Protein AF-A0A949Q4U9-F1 (afdb_monomer_lite)

Foldseek 3Di:
DAFWFKEKEKDQDFDPPAWFKEAAQDPVRDRPVPFIWTDTKTKIKIWAAFPVRDTDIDIFIKDQKFWHADPVVRDIDIDADQAKDKFFQQFWAQPDDPAGIWTDTDPETEGADDCDRHPDY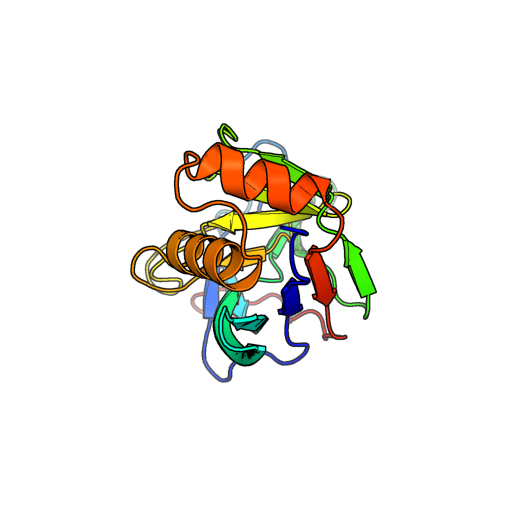DGDPSHIHGNHPDPRVVVVLVVSLRRRVFDPPDPSSVSVGVSNNSSRYMYIYDHYDGDDIGTPVD

Structure (mmCIF, N/CA/C/O backbone):
data_AF-A0A949Q4U9-F1
#
_entry.id   AF-A0A949Q4U9-F1
#
loop_
_atom_site.group_PDB
_atom_site.id
_atom_site.type_symbol
_atom_site.label_atom_id
_atom_site.label_alt_id
_atom_site.label_comp_id
_atom_site.label_asym_id
_atom_site.label_entity_id
_atom_site.label_seq_id
_atom_site.pdbx_PDB_ins_code
_atom_site.Cartn_x
_atom_site.Cartn_y
_atom_site.Cartn_z
_atom_site.occupancy
_atom_site.B_iso_or_equiv
_atom_site.auth_seq_id
_atom_site.auth_comp_id
_atom_site.auth_asym_id
_atom_site.auth_atom_id
_atom_site.pdbx_PDB_model_num
ATOM 1 N N . MET A 1 1 ? -15.190 6.477 24.045 1.00 63.53 1 MET A N 1
ATOM 2 C CA . MET A 1 1 ? -14.591 5.121 23.977 1.00 63.53 1 MET A CA 1
ATOM 3 C C . MET A 1 1 ? -13.146 5.234 23.513 1.00 63.53 1 MET A C 1
ATOM 5 O O . MET A 1 1 ? -12.836 6.169 22.787 1.00 63.53 1 MET A O 1
ATOM 9 N N . ALA A 1 2 ? -12.262 4.330 23.941 1.00 86.12 2 ALA A N 1
ATOM 10 C CA . ALA A 1 2 ? -10.872 4.329 23.484 1.00 86.12 2 ALA A CA 1
ATOM 11 C C . ALA A 1 2 ? -10.767 3.807 22.041 1.00 86.12 2 ALA A C 1
ATOM 13 O O . ALA A 1 2 ? -11.417 2.822 21.693 1.00 86.12 2 ALA A O 1
ATOM 14 N N . ILE A 1 3 ? -9.929 4.445 21.218 1.00 92.75 3 ILE A N 1
ATOM 15 C CA . ILE A 1 3 ? -9.658 4.000 19.845 1.00 92.75 3 ILE A CA 1
ATOM 16 C C . ILE A 1 3 ? -8.984 2.620 19.872 1.00 92.75 3 ILE A C 1
ATOM 18 O O . ILE A 1 3 ? -7.933 2.435 20.494 1.00 92.75 3 ILE A O 1
ATOM 22 N N . ARG A 1 4 ? -9.596 1.656 19.179 1.00 95.50 4 ARG A N 1
ATOM 23 C CA . ARG A 1 4 ? -9.124 0.274 19.052 1.00 95.50 4 ARG A CA 1
ATOM 24 C C . ARG A 1 4 ? -7.936 0.169 18.087 1.00 95.50 4 ARG A C 1
ATOM 26 O O . ARG A 1 4 ? -7.828 0.963 17.148 1.00 95.50 4 ARG A O 1
ATOM 33 N N . PRO A 1 5 ? -7.040 -0.814 18.288 1.00 96.25 5 PRO A N 1
ATOM 34 C CA . PRO A 1 5 ? -5.900 -1.021 17.405 1.00 96.25 5 PRO A CA 1
ATOM 35 C C . PRO A 1 5 ? -6.310 -1.538 16.022 1.00 96.25 5 PRO A C 1
ATOM 37 O O . PRO A 1 5 ? -7.196 -2.382 15.895 1.00 96.25 5 PRO A O 1
ATOM 40 N N . VAL A 1 6 ? -5.599 -1.062 14.997 1.00 97.19 6 VAL A N 1
ATOM 41 C CA . VAL A 1 6 ? -5.735 -1.511 13.602 1.00 97.19 6 VAL A CA 1
ATOM 42 C C . VAL A 1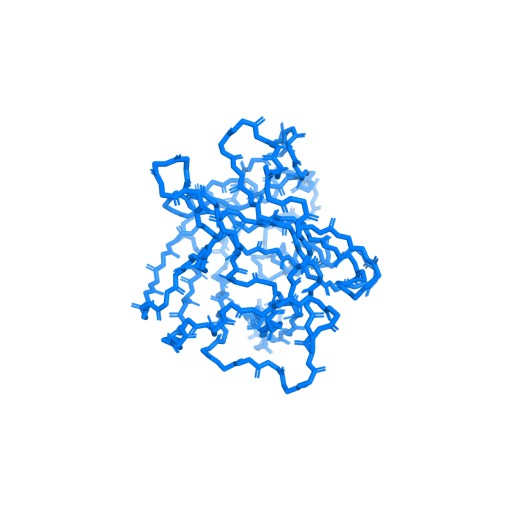 6 ? -4.345 -1.807 13.040 1.00 97.19 6 VAL A C 1
ATOM 44 O O . VAL A 1 6 ? -3.445 -0.967 13.124 1.00 97.19 6 VAL A O 1
ATOM 47 N N . ASN A 1 7 ? -4.165 -2.991 12.459 1.00 97.44 7 ASN A N 1
ATOM 48 C CA . ASN A 1 7 ? -2.893 -3.438 11.894 1.00 97.44 7 ASN A CA 1
ATOM 49 C C . ASN A 1 7 ? -2.987 -3.559 10.374 1.00 97.44 7 ASN A C 1
ATOM 51 O O . ASN A 1 7 ? -3.950 -4.116 9.849 1.00 97.44 7 ASN A O 1
ATOM 55 N N . LEU A 1 8 ? -1.971 -3.053 9.682 1.00 97.56 8 LEU A N 1
ATOM 56 C CA . LEU A 1 8 ? -1.788 -3.161 8.243 1.00 97.56 8 LEU A CA 1
ATOM 57 C C . LEU A 1 8 ? -0.523 -3.987 7.985 1.00 97.56 8 LEU A C 1
ATOM 59 O O . LEU A 1 8 ? 0.542 -3.632 8.483 1.00 97.56 8 LEU A O 1
ATOM 63 N N . THR A 1 9 ? -0.606 -5.053 7.196 1.00 97.88 9 THR A N 1
ATOM 64 C CA . THR A 1 9 ? 0.546 -5.898 6.843 1.00 97.88 9 THR A CA 1
ATOM 65 C C . THR A 1 9 ? 0.693 -5.967 5.332 1.00 97.88 9 THR A C 1
ATOM 67 O O . THR A 1 9 ? -0.198 -6.473 4.657 1.00 97.88 9 THR A O 1
ATOM 70 N N . VAL A 1 10 ? 1.811 -5.473 4.802 1.00 97.19 10 VAL A N 1
ATOM 71 C CA . VAL A 1 10 ? 2.151 -5.526 3.373 1.00 97.19 10 VAL A CA 1
ATOM 72 C C . VAL A 1 10 ? 2.990 -6.773 3.104 1.00 97.19 10 VAL A C 1
ATOM 74 O O . VAL A 1 10 ? 4.082 -6.915 3.666 1.00 97.19 10 VAL A O 1
ATOM 77 N N . SER A 1 11 ? 2.485 -7.654 2.239 1.00 98.00 11 SER A N 1
ATOM 78 C CA . SER A 1 11 ? 3.059 -8.974 1.974 1.00 98.00 11 SER A CA 1
ATOM 79 C C . SER A 1 11 ? 4.444 -8.896 1.347 1.00 98.00 11 SER A C 1
ATOM 81 O O . SER A 1 11 ? 4.710 -8.043 0.500 1.00 98.00 11 SER A O 1
ATOM 83 N N . GLY A 1 12 ? 5.321 -9.823 1.728 1.00 97.19 12 GLY A N 1
ATOM 84 C CA . GLY A 1 12 ? 6.668 -10.002 1.178 1.00 97.19 12 GLY A CA 1
ATOM 85 C C . GLY A 1 12 ? 6.672 -10.609 -0.224 1.00 97.19 12 GLY A C 1
ATOM 86 O O . GLY A 1 12 ? 7.608 -10.416 -1.001 1.00 97.19 12 GLY A O 1
ATOM 87 N N . THR A 1 13 ? 5.587 -11.310 -0.543 1.00 97.44 13 THR A N 1
ATOM 88 C CA . THR A 1 13 ? 5.401 -12.085 -1.767 1.00 97.44 13 THR A CA 1
ATOM 89 C C . THR A 1 13 ? 4.486 -11.338 -2.726 1.00 97.44 13 THR A C 1
ATOM 91 O O . THR A 1 13 ? 3.410 -10.878 -2.327 1.00 97.44 13 THR A O 1
ATOM 94 N N . ALA A 1 14 ? 4.932 -11.224 -3.976 1.00 97.38 14 ALA A N 1
ATOM 95 C CA . ALA A 1 14 ? 4.145 -10.677 -5.072 1.00 97.38 14 ALA A CA 1
ATOM 96 C C . ALA A 1 14 ? 2.940 -11.575 -5.381 1.00 97.38 14 ALA A C 1
ATOM 98 O O . ALA A 1 14 ? 3.000 -12.796 -5.224 1.00 97.38 14 ALA A O 1
ATOM 99 N N . ILE A 1 15 ? 1.856 -10.972 -5.853 1.00 97.06 15 ILE A N 1
ATOM 100 C CA . ILE A 1 15 ? 0.728 -11.706 -6.410 1.00 97.06 15 ILE A CA 1
ATOM 101 C C . ILE A 1 15 ? 1.152 -12.240 -7.781 1.00 97.06 15 ILE A C 1
ATOM 103 O O . ILE A 1 15 ? 1.685 -11.505 -8.613 1.00 97.06 15 ILE A O 1
ATOM 107 N N . SER A 1 16 ? 0.967 -13.543 -7.989 1.00 95.12 16 SER A N 1
ATOM 108 C CA . SER A 1 16 ? 1.385 -14.203 -9.225 1.00 95.12 16 SER A CA 1
ATOM 109 C C . SER A 1 16 ? 0.658 -13.607 -10.428 1.00 95.12 16 SER A C 1
ATOM 111 O O . SER A 1 16 ? -0.561 -13.468 -10.396 1.00 95.12 16 SER A O 1
ATOM 113 N N . ASN A 1 17 ? 1.408 -13.295 -11.487 1.00 92.19 17 ASN A N 1
ATOM 114 C CA . ASN A 1 17 ? 0.902 -12.776 -12.762 1.00 92.19 17 ASN A CA 1
ATOM 115 C C . ASN A 1 17 ? 0.109 -11.456 -12.681 1.00 92.19 17 ASN A C 1
ATOM 117 O O . ASN A 1 17 ? -0.593 -11.110 -13.628 1.00 92.19 17 ASN A O 1
ATOM 121 N N . GLU A 1 18 ? 0.247 -10.691 -11.596 1.00 95.12 18 GLU A N 1
ATOM 122 C CA . GLU A 1 18 ? -0.400 -9.388 -11.445 1.00 95.12 18 GLU A CA 1
ATOM 123 C C . GLU A 1 18 ? 0.635 -8.262 -11.390 1.00 95.12 18 GLU A C 1
ATOM 125 O O . GLU A 1 18 ? 1.526 -8.239 -10.535 1.00 95.12 18 GLU A O 1
ATOM 130 N N . TYR A 1 19 ? 0.498 -7.303 -12.306 1.00 95.06 19 TYR A N 1
ATOM 131 C CA . TYR A 1 19 ? 1.435 -6.199 -12.471 1.00 95.06 19 TYR A CA 1
ATOM 132 C C . TYR A 1 19 ? 0.707 -4.866 -12.605 1.00 95.06 19 TYR A C 1
ATOM 134 O O . TYR A 1 19 ? -0.357 -4.794 -13.218 1.00 95.06 19 TYR A O 1
ATOM 142 N N . ALA A 1 20 ? 1.330 -3.809 -12.092 1.00 94.50 20 ALA A N 1
ATOM 143 C CA . ALA A 1 20 ? 0.951 -2.437 -12.373 1.00 94.50 20 ALA A CA 1
ATOM 144 C C . ALA A 1 20 ? 1.861 -1.810 -13.429 1.00 94.50 20 ALA A C 1
ATOM 146 O O . ALA A 1 20 ? 3.067 -2.086 -13.481 1.00 94.50 20 ALA A O 1
ATOM 147 N N . LYS A 1 21 ? 1.268 -0.950 -14.253 1.00 93.75 21 LYS A N 1
ATOM 148 C CA . LYS A 1 21 ? 1.952 -0.131 -15.246 1.00 93.75 21 LYS A CA 1
ATOM 149 C C . LYS A 1 21 ? 2.436 1.158 -14.589 1.00 93.75 21 LYS A C 1
ATOM 151 O O . LYS A 1 21 ? 1.662 1.890 -13.977 1.00 93.75 21 LYS A O 1
ATOM 156 N N . THR A 1 22 ? 3.727 1.441 -14.722 1.00 91.88 22 THR A N 1
ATOM 157 C CA . THR A 1 22 ? 4.362 2.592 -14.070 1.00 91.88 22 THR A CA 1
ATOM 158 C C . THR A 1 22 ? 5.388 3.269 -14.975 1.00 91.88 22 THR A C 1
ATOM 160 O O . THR A 1 22 ? 5.844 2.671 -15.948 1.00 91.88 22 THR A O 1
ATOM 163 N N . PHE A 1 23 ? 5.753 4.511 -14.666 1.00 90.12 23 PHE A N 1
ATOM 164 C CA . PHE A 1 23 ? 6.859 5.234 -15.302 1.00 90.12 23 PHE A CA 1
ATOM 165 C C . PHE A 1 23 ? 7.964 5.513 -14.283 1.00 90.12 23 PHE A C 1
ATOM 167 O O . PHE A 1 23 ? 7.750 5.405 -13.072 1.00 90.12 23 PHE A O 1
ATOM 174 N N . SER A 1 24 ? 9.154 5.870 -14.766 1.00 89.19 24 SER A N 1
ATOM 175 C CA . SER A 1 24 ? 10.254 6.223 -13.876 1.00 89.19 24 SER A CA 1
ATOM 176 C C . SER A 1 24 ? 10.020 7.609 -13.262 1.00 89.19 24 SER A C 1
ATOM 178 O O . SER A 1 24 ? 9.930 8.630 -13.941 1.00 89.19 24 SER A O 1
ATOM 180 N N . TYR A 1 25 ? 9.864 7.660 -11.944 1.00 80.06 25 TYR A N 1
ATOM 181 C CA . TYR A 1 25 ? 9.661 8.908 -11.226 1.00 80.06 25 TYR A CA 1
ATOM 182 C C . TYR A 1 25 ? 10.991 9.645 -11.047 1.00 80.06 25 TYR A C 1
ATOM 184 O O . TYR A 1 25 ? 11.969 9.083 -10.543 1.00 80.06 25 TYR A O 1
ATOM 192 N N . HIS A 1 26 ? 10.995 10.931 -11.389 1.00 73.88 26 HIS A N 1
ATOM 193 C CA . HIS A 1 26 ? 12.048 11.869 -11.025 1.00 73.88 26 HIS A CA 1
ATOM 194 C C . HIS A 1 26 ? 11.487 12.953 -10.095 1.00 73.88 26 HIS A C 1
ATOM 196 O O . HIS A 1 26 ? 10.288 13.230 -10.083 1.00 73.88 26 HIS A O 1
ATOM 202 N N . ARG A 1 27 ? 12.355 13.571 -9.284 1.00 62.41 27 ARG A N 1
ATOM 203 C CA . ARG A 1 27 ? 11.961 14.518 -8.225 1.00 62.41 27 ARG A CA 1
ATOM 204 C C . ARG A 1 27 ? 11.276 15.786 -8.756 1.00 62.41 27 ARG A C 1
ATOM 206 O O . ARG A 1 27 ? 10.555 16.426 -7.999 1.00 62.41 27 ARG A O 1
ATOM 213 N N . ASP A 1 28 ? 11.483 16.128 -10.026 1.00 63.31 28 ASP A N 1
ATOM 214 C CA . ASP A 1 28 ? 10.801 17.229 -10.731 1.00 63.31 28 ASP A CA 1
ATOM 215 C C . ASP A 1 28 ? 9.423 16.838 -11.309 1.00 63.31 28 ASP A C 1
ATOM 217 O O . ASP A 1 28 ? 8.778 17.650 -11.970 1.00 63.31 28 ASP A O 1
ATOM 221 N N . GLY A 1 29 ? 8.973 15.601 -11.073 1.00 56.16 29 GLY A N 1
ATOM 222 C CA . GLY A 1 29 ? 7.686 15.086 -11.531 1.00 56.16 29 GLY A CA 1
ATOM 223 C C . GLY A 1 29 ? 7.650 14.647 -12.996 1.00 56.16 29 GLY A C 1
ATOM 224 O O . GLY A 1 29 ? 6.564 14.352 -13.491 1.00 56.16 29 GLY A O 1
ATOM 225 N N . LYS A 1 30 ? 8.786 14.585 -13.709 1.00 56.53 30 LYS A N 1
ATOM 226 C CA . LYS A 1 30 ? 8.829 14.186 -15.128 1.00 56.53 30 LYS A CA 1
ATOM 227 C C . LYS A 1 30 ? 9.668 12.924 -15.344 1.00 56.53 30 LYS A C 1
ATOM 229 O O . LYS A 1 30 ? 10.845 12.885 -15.006 1.00 56.53 30 LYS A O 1
ATOM 234 N N . SER A 1 31 ? 9.080 11.902 -15.972 1.00 62.03 31 SER A N 1
ATOM 235 C CA . SER A 1 31 ? 9.827 10.731 -16.464 1.00 62.03 31 SER A CA 1
ATOM 236 C C . SER A 1 31 ? 10.756 11.169 -17.594 1.00 62.03 31 SER A C 1
ATOM 238 O O . SER A 1 31 ? 10.277 11.614 -18.638 1.00 62.03 31 SER A O 1
ATOM 240 N N . GLN A 1 32 ? 12.072 11.049 -17.412 1.00 68.69 32 GLN A N 1
ATOM 241 C CA . GLN A 1 32 ? 13.032 11.469 -18.442 1.00 68.69 32 GLN A CA 1
ATOM 242 C C . GLN A 1 32 ? 13.379 10.355 -19.441 1.00 68.69 32 GLN A C 1
ATOM 244 O O . GLN A 1 32 ? 13.703 10.648 -20.589 1.00 68.69 32 GLN A O 1
ATOM 249 N N . ASP A 1 33 ? 13.224 9.083 -19.064 1.00 81.44 33 ASP A N 1
ATOM 250 C CA . ASP A 1 33 ? 13.537 7.936 -19.932 1.00 81.44 33 ASP A CA 1
ATOM 251 C C . ASP A 1 33 ? 12.399 7.516 -20.883 1.00 81.44 33 ASP A C 1
ATOM 253 O O . ASP A 1 33 ? 12.599 6.640 -21.721 1.00 81.44 33 ASP A O 1
ATOM 257 N N . LYS A 1 34 ? 11.212 8.135 -20.757 1.00 83.50 34 LYS A N 1
ATOM 258 C CA . LYS A 1 34 ? 9.986 7.884 -21.548 1.00 83.50 34 LYS A CA 1
ATOM 259 C C . LYS A 1 34 ? 9.507 6.422 -21.576 1.00 83.50 34 LYS A C 1
ATOM 261 O O . LYS A 1 34 ? 8.623 6.084 -22.362 1.00 83.50 34 LYS A O 1
ATOM 266 N N . ASN A 1 35 ? 10.056 5.565 -20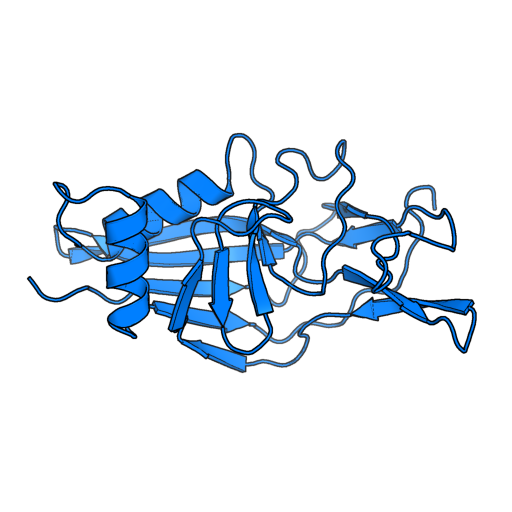.721 1.00 90.19 35 ASN A N 1
ATOM 267 C CA . ASN A 1 35 ? 9.738 4.147 -20.696 1.00 90.19 35 ASN A CA 1
ATOM 268 C C . ASN A 1 35 ? 8.577 3.856 -19.746 1.00 90.19 35 ASN A C 1
ATOM 270 O O . ASN A 1 35 ? 8.411 4.493 -18.705 1.00 90.19 35 ASN A O 1
ATOM 274 N N . LEU A 1 36 ? 7.811 2.822 -20.090 1.00 92.69 36 LEU A N 1
ATOM 275 C CA . LEU A 1 36 ? 6.846 2.210 -19.189 1.00 92.69 36 LEU A CA 1
ATOM 276 C C . LEU A 1 36 ? 7.404 0.897 -18.660 1.00 92.69 36 LEU A C 1
ATOM 278 O O . LEU A 1 36 ? 7.967 0.087 -19.399 1.00 92.69 36 LEU A O 1
ATOM 282 N N . TYR A 1 37 ? 7.186 0.677 -17.376 1.00 94.25 37 TYR A N 1
ATOM 283 C CA . TYR A 1 37 ? 7.669 -0.467 -16.631 1.00 94.25 37 TYR A CA 1
ATOM 284 C C . TYR A 1 37 ? 6.503 -1.261 -16.061 1.00 94.25 37 TYR A C 1
ATOM 286 O O . TYR A 1 37 ? 5.423 -0.720 -15.808 1.00 94.25 37 TYR A O 1
ATOM 294 N N . ARG A 1 38 ? 6.744 -2.552 -15.827 1.00 94.56 38 ARG A N 1
ATOM 295 C CA . ARG A 1 38 ? 5.859 -3.397 -15.026 1.00 94.56 38 ARG A CA 1
ATOM 296 C C . ARG A 1 38 ? 6.465 -3.631 -13.651 1.00 94.56 38 ARG A C 1
ATOM 298 O O . ARG A 1 38 ? 7.630 -4.013 -13.530 1.00 94.56 38 ARG A O 1
ATOM 305 N N . ILE A 1 39 ? 5.655 -3.443 -12.621 1.00 94.69 39 ILE A N 1
ATOM 306 C CA . ILE A 1 39 ? 5.993 -3.742 -11.228 1.00 94.69 39 ILE A CA 1
ATOM 307 C C . ILE A 1 39 ? 4.957 -4.718 -10.663 1.00 94.69 39 ILE A C 1
ATOM 309 O O . ILE A 1 39 ? 3.777 -4.580 -10.969 1.00 94.69 39 ILE A O 1
ATOM 313 N N . PRO A 1 40 ? 5.357 -5.733 -9.884 1.00 96.12 40 PRO A N 1
ATOM 314 C CA . PRO A 1 40 ? 4.406 -6.686 -9.326 1.00 96.12 40 PRO A CA 1
ATOM 315 C C . PRO A 1 40 ? 3.478 -6.033 -8.298 1.00 96.12 40 PRO A C 1
ATOM 317 O O . PRO A 1 40 ? 3.906 -5.173 -7.522 1.00 96.12 40 PRO A O 1
ATOM 320 N N . LEU A 1 41 ? 2.230 -6.498 -8.257 1.00 96.50 41 LEU A N 1
ATOM 321 C CA . LEU A 1 41 ? 1.292 -6.182 -7.183 1.00 96.50 41 LEU A CA 1
ATOM 322 C C . LEU A 1 41 ? 1.538 -7.071 -5.961 1.00 96.50 41 LEU A C 1
ATOM 324 O O . LEU A 1 41 ? 2.033 -8.193 -6.060 1.00 96.50 41 LEU A O 1
ATOM 328 N N . TYR A 1 42 ? 1.179 -6.561 -4.788 1.00 97.31 42 TYR A N 1
ATOM 329 C CA . TYR A 1 42 ? 1.290 -7.237 -3.496 1.00 97.31 42 TYR A CA 1
ATOM 330 C C . TYR A 1 42 ? -0.044 -7.171 -2.760 1.00 97.31 42 TYR A C 1
ATOM 332 O O . TYR A 1 42 ? -0.942 -6.424 -3.147 1.00 97.31 42 TYR A O 1
ATOM 340 N N . ARG A 1 43 ? -0.181 -7.940 -1.677 1.00 97.62 43 ARG A N 1
ATOM 341 C CA . ARG A 1 43 ? -1.350 -7.855 -0.798 1.00 97.62 43 ARG A CA 1
ATOM 342 C C . ARG A 1 43 ? -1.039 -6.973 0.395 1.00 97.62 43 ARG A C 1
ATOM 344 O O . ARG A 1 43 ? -0.006 -7.138 1.041 1.00 97.62 43 ARG A O 1
ATOM 351 N N . MET A 1 44 ? -1.968 -6.096 0.741 1.00 97.56 44 MET A N 1
ATOM 352 C CA . MET A 1 44 ? -2.014 -5.483 2.059 1.00 97.56 44 MET A CA 1
ATOM 353 C C . MET A 1 44 ? -3.196 -6.051 2.831 1.00 97.56 44 MET A C 1
ATOM 355 O O . MET A 1 44 ? -4.338 -5.967 2.392 1.00 97.56 44 MET A O 1
ATOM 359 N N . THR A 1 45 ? -2.913 -6.622 3.993 1.00 98.00 45 THR A N 1
ATOM 360 C CA . THR A 1 45 ? -3.915 -7.101 4.939 1.00 98.00 45 THR A CA 1
ATOM 361 C C . THR A 1 45 ? -4.219 -6.010 5.954 1.00 98.00 45 THR A C 1
ATOM 363 O O . THR A 1 45 ? -3.310 -5.555 6.640 1.00 98.00 45 THR A O 1
ATOM 366 N N . ILE A 1 46 ? -5.485 -5.641 6.113 1.00 97.75 46 ILE A N 1
ATOM 367 C CA . ILE A 1 46 ? -5.984 -4.781 7.185 1.00 97.75 46 ILE A CA 1
ATOM 368 C C . ILE A 1 46 ? -6.705 -5.666 8.200 1.00 97.75 46 ILE A C 1
ATOM 370 O O . ILE A 1 46 ? -7.590 -6.434 7.830 1.00 97.75 46 ILE A O 1
ATOM 374 N N . SER A 1 47 ? -6.338 -5.566 9.476 1.00 98.00 47 SER A N 1
ATOM 375 C CA . SER A 1 47 ? -6.905 -6.392 10.546 1.00 98.00 47 SER A CA 1
ATOM 376 C C . SER A 1 47 ? -7.169 -5.607 11.830 1.00 98.00 47 SER A C 1
ATOM 378 O O . SER A 1 47 ? -6.493 -4.622 12.136 1.00 98.00 47 SER A O 1
ATOM 380 N N . GLY A 1 48 ? -8.171 -6.049 12.588 1.00 97.44 48 GLY A N 1
ATOM 381 C CA . GLY A 1 48 ? -8.590 -5.446 13.851 1.00 97.44 48 GLY A CA 1
ATOM 382 C C . GLY A 1 48 ? -9.757 -6.208 14.476 1.00 97.44 48 GLY A C 1
ATOM 383 O O . GLY A 1 48 ? -10.023 -7.352 14.107 1.00 97.44 48 GLY A O 1
ATOM 384 N N . ARG A 1 49 ? -10.460 -5.568 15.414 1.00 96.25 49 ARG A N 1
ATOM 385 C CA . ARG A 1 49 ? -11.712 -6.086 15.986 1.00 96.25 49 ARG A CA 1
ATOM 386 C C . ARG A 1 49 ? -12.874 -5.141 15.698 1.00 96.25 49 ARG A C 1
ATOM 388 O O . ARG A 1 49 ? -12.673 -3.928 15.656 1.00 96.25 49 ARG A O 1
ATOM 395 N N . ASP A 1 50 ? -14.059 -5.695 15.480 1.00 94.25 50 ASP A N 1
ATOM 396 C CA . ASP A 1 50 ? -15.292 -4.922 15.300 1.00 94.25 50 ASP A CA 1
ATOM 397 C C . ASP A 1 50 ? -15.948 -4.521 16.640 1.00 94.25 50 ASP A C 1
ATOM 399 O O . ASP A 1 50 ? -15.365 -4.686 17.716 1.00 94.25 50 ASP A O 1
ATOM 403 N N . ASP A 1 51 ? -17.159 -3.955 16.568 1.00 91.19 51 ASP A N 1
ATOM 404 C CA . ASP A 1 51 ? -17.960 -3.512 17.723 1.00 91.19 51 ASP A CA 1
ATOM 405 C C . ASP A 1 51 ? -18.406 -4.665 18.630 1.00 91.19 51 ASP A C 1
ATOM 407 O O . ASP A 1 51 ? -18.526 -4.467 19.836 1.00 91.19 51 ASP A O 1
ATOM 411 N N . ALA A 1 52 ? -18.561 -5.870 18.081 1.00 94.31 52 ALA A N 1
ATOM 412 C CA . ALA A 1 52 ? -18.875 -7.079 18.837 1.00 94.31 52 ALA A CA 1
ATOM 413 C C . ALA A 1 52 ? -17.616 -7.786 19.378 1.00 94.31 52 ALA A C 1
ATOM 415 O O . ALA A 1 52 ? -17.714 -8.802 20.062 1.00 94.31 52 ALA A O 1
ATOM 416 N N . GLY A 1 53 ? -16.421 -7.261 19.088 1.00 93.81 53 GLY A N 1
ATOM 417 C CA . GLY A 1 53 ? -15.148 -7.849 19.491 1.00 93.81 53 GLY A CA 1
ATOM 418 C C . GLY A 1 53 ? -14.662 -8.977 18.578 1.00 93.81 53 GLY A C 1
ATOM 419 O O . GLY A 1 53 ? -13.607 -9.555 18.860 1.00 93.81 53 GLY A O 1
ATOM 420 N N . ASN A 1 54 ? -15.350 -9.267 17.472 1.00 96.88 54 ASN A N 1
ATOM 421 C CA . ASN A 1 54 ? -14.934 -10.291 16.516 1.00 96.88 54 ASN A CA 1
ATOM 422 C C . ASN A 1 54 ? -13.682 -9.844 15.764 1.00 96.88 54 ASN A C 1
ATOM 424 O O . ASN A 1 54 ? -13.518 -8.665 15.444 1.00 96.88 54 ASN A O 1
ATOM 428 N N . ALA A 1 55 ? -12.793 -10.790 15.462 1.00 97.06 55 ALA A N 1
ATOM 429 C CA . ALA A 1 55 ? -11.645 -10.521 14.608 1.00 97.06 55 ALA A CA 1
ATOM 430 C C . ALA A 1 55 ? -12.112 -10.303 13.163 1.00 97.06 55 ALA A C 1
ATOM 432 O O . ALA A 1 55 ? -12.843 -11.119 12.608 1.00 97.06 55 ALA A O 1
ATOM 433 N N . VAL A 1 56 ? -11.661 -9.211 12.550 1.00 97.69 56 VAL A N 1
ATOM 434 C CA . VAL A 1 56 ? -11.960 -8.881 11.155 1.00 97.69 56 VAL A CA 1
ATOM 435 C C . VAL A 1 56 ? -10.655 -8.695 10.402 1.00 97.69 56 VAL A C 1
ATOM 437 O O . VAL A 1 56 ? -9.745 -8.007 10.873 1.00 97.69 56 VAL A O 1
ATOM 440 N N . GLN A 1 57 ? -10.594 -9.277 9.209 1.00 96.88 57 GLN A N 1
ATOM 441 C CA . GLN A 1 57 ? -9.476 -9.166 8.287 1.00 96.88 57 GLN A CA 1
ATOM 442 C C . GLN A 1 57 ? -9.996 -8.887 6.878 1.00 96.88 57 GLN A C 1
ATOM 444 O O . GLN A 1 57 ? -11.009 -9.439 6.457 1.00 96.88 57 GLN A O 1
ATOM 449 N N . HIS A 1 58 ? -9.294 -8.030 6.145 1.00 96.56 58 HIS A N 1
ATOM 450 C CA . HIS A 1 58 ? -9.561 -7.760 4.740 1.00 96.56 58 HIS A CA 1
ATOM 451 C C . HIS A 1 58 ? -8.246 -7.590 3.989 1.00 96.56 58 HIS A C 1
ATOM 453 O O . HIS A 1 58 ? -7.276 -7.083 4.553 1.00 96.56 58 HIS A O 1
ATOM 459 N N . THR A 1 59 ? -8.206 -8.003 2.731 1.00 96.50 59 THR A N 1
ATOM 460 C CA . THR A 1 59 ? -7.025 -7.891 1.875 1.00 96.50 59 THR A CA 1
ATOM 461 C C . THR A 1 59 ? -7.335 -7.005 0.682 1.00 96.50 59 THR A C 1
ATOM 463 O O . THR A 1 59 ? -8.424 -7.077 0.127 1.00 96.50 59 THR A O 1
ATOM 466 N N . VAL A 1 60 ? -6.368 -6.177 0.301 1.00 95.94 60 VAL A N 1
ATOM 467 C CA . VAL A 1 60 ? -6.431 -5.322 -0.891 1.00 95.94 60 VAL A CA 1
ATOM 468 C C . VAL A 1 60 ? -5.154 -5.473 -1.706 1.00 95.94 60 VAL A C 1
ATOM 470 O O . VAL A 1 60 ? -4.099 -5.811 -1.149 1.00 95.94 60 VAL A O 1
ATOM 473 N N . ARG A 1 61 ? -5.226 -5.221 -3.014 1.00 96.50 61 ARG A N 1
ATOM 474 C CA . ARG A 1 61 ? -4.033 -5.143 -3.865 1.00 96.50 61 ARG A CA 1
ATOM 475 C C . ARG A 1 61 ? -3.333 -3.808 -3.663 1.00 96.50 61 ARG A C 1
ATOM 477 O O . ARG A 1 61 ? -3.976 -2.771 -3.508 1.00 96.50 61 ARG A O 1
ATOM 484 N N . VAL A 1 62 ? -2.005 -3.840 -3.655 1.00 95.88 62 VAL A N 1
ATOM 485 C CA . VAL A 1 62 ? -1.178 -2.644 -3.517 1.00 95.88 62 VAL A CA 1
ATOM 486 C C . VAL A 1 62 ? 0.061 -2.696 -4.393 1.00 95.88 62 VAL A C 1
ATOM 488 O O . VAL A 1 62 ? 0.622 -3.765 -4.649 1.00 95.88 62 VAL A O 1
ATOM 491 N N . ILE A 1 63 ? 0.552 -1.519 -4.753 1.00 94.88 63 ILE A N 1
ATOM 492 C CA . ILE A 1 63 ? 1.936 -1.331 -5.166 1.00 94.88 63 ILE A CA 1
ATOM 493 C C . ILE A 1 63 ? 2.777 -1.052 -3.912 1.00 94.88 63 ILE A C 1
ATOM 495 O O . ILE A 1 63 ? 2.382 -0.263 -3.058 1.00 94.88 63 ILE A O 1
ATOM 499 N N . ARG A 1 64 ? 3.947 -1.698 -3.787 1.00 93.81 64 ARG A N 1
ATOM 500 C CA . ARG A 1 64 ? 4.931 -1.414 -2.712 1.00 93.81 64 ARG A CA 1
ATOM 501 C C . ARG A 1 64 ? 6.317 -0.988 -3.203 1.00 93.81 64 ARG A C 1
ATOM 503 O O . ARG A 1 64 ? 7.180 -0.653 -2.391 1.00 93.81 64 ARG A O 1
ATOM 510 N N . PHE A 1 65 ? 6.566 -1.102 -4.505 1.00 93.81 65 PHE A N 1
ATOM 511 C CA . PHE A 1 65 ? 7.835 -0.770 -5.147 1.00 93.81 65 PHE A CA 1
ATOM 512 C C . PHE A 1 65 ? 7.557 0.137 -6.338 1.00 93.81 65 PHE A C 1
ATOM 514 O O . PHE A 1 65 ? 6.643 -0.140 -7.105 1.00 93.81 65 PHE A O 1
ATOM 521 N N . GLY A 1 66 ? 8.357 1.186 -6.498 1.00 91.81 66 GLY A N 1
ATOM 522 C CA . GLY A 1 66 ? 8.292 2.094 -7.640 1.00 91.81 66 GLY A CA 1
ATOM 523 C C . GLY A 1 66 ? 9.512 1.973 -8.545 1.00 91.81 66 GLY A C 1
ATOM 524 O O . GLY A 1 66 ? 10.481 1.281 -8.215 1.00 91.81 66 GLY A O 1
ATOM 525 N N . VAL A 1 67 ? 9.481 2.698 -9.664 1.00 92.25 67 VAL A N 1
ATOM 526 C CA . VAL A 1 67 ? 10.635 2.886 -10.556 1.00 92.25 67 VAL A CA 1
ATOM 527 C C . VAL A 1 67 ? 11.109 4.328 -10.468 1.00 92.25 67 VAL A C 1
ATOM 529 O O . VAL A 1 67 ? 10.316 5.251 -10.621 1.00 92.25 67 VAL A O 1
ATOM 532 N N . GLY A 1 68 ? 12.365 4.522 -10.087 1.00 89.50 68 GLY A N 1
ATOM 533 C CA . GLY A 1 68 ? 13.008 5.824 -9.973 1.00 89.50 68 GLY A CA 1
ATOM 534 C C . GLY A 1 68 ? 14.007 5.996 -11.104 1.00 89.50 68 GLY A C 1
ATOM 535 O O . GLY A 1 68 ? 14.418 5.007 -11.710 1.00 89.50 68 GLY A O 1
ATOM 536 N N . TRP A 1 69 ? 14.408 7.233 -11.372 1.00 87.62 69 TRP A N 1
ATOM 537 C CA . TRP A 1 69 ? 15.418 7.545 -12.379 1.00 87.62 69 TRP A CA 1
ATOM 538 C C . TRP A 1 69 ? 16.542 8.400 -11.790 1.00 87.62 69 TRP A C 1
ATOM 540 O O . TRP A 1 69 ? 16.299 9.363 -11.060 1.00 87.62 69 TRP A O 1
ATOM 550 N N . SER A 1 70 ? 17.784 8.015 -12.084 1.00 84.19 70 SER A N 1
ATOM 551 C CA . SER A 1 70 ? 18.993 8.716 -11.649 1.00 84.19 70 SER A CA 1
ATOM 552 C C . SER A 1 70 ? 19.456 9.694 -12.726 1.00 84.19 70 SER A C 1
ATOM 554 O O . SER A 1 70 ? 19.845 9.263 -13.808 1.00 84.19 70 SER A O 1
ATOM 556 N N . THR A 1 71 ? 19.501 10.992 -12.414 1.00 79.44 71 THR A N 1
ATOM 557 C CA . THR A 1 71 ? 20.061 12.028 -13.307 1.00 79.44 71 THR A CA 1
ATOM 558 C C . THR A 1 71 ? 21.555 11.868 -13.543 1.00 79.44 71 THR A C 1
ATOM 560 O O . THR A 1 71 ? 22.049 12.207 -14.611 1.00 79.44 71 THR A O 1
ATOM 563 N N . GLN A 1 72 ? 22.281 11.362 -12.545 1.00 83.19 72 GLN A N 1
ATOM 564 C CA . GLN A 1 72 ? 23.738 11.235 -12.600 1.00 83.19 72 GLN A CA 1
ATOM 565 C C . GLN A 1 72 ? 24.173 10.132 -13.559 1.00 83.19 72 GLN A C 1
ATOM 567 O O . GLN A 1 72 ? 25.173 10.270 -14.254 1.00 83.19 72 GLN A O 1
ATOM 572 N N . THR A 1 73 ? 23.427 9.029 -13.580 1.00 86.00 73 THR A N 1
ATOM 573 C CA . THR A 1 73 ? 23.768 7.847 -14.380 1.00 86.00 73 THR A CA 1
ATOM 574 C C . THR A 1 73 ? 22.852 7.657 -15.581 1.00 86.00 73 THR A C 1
ATOM 576 O O . THR A 1 73 ? 23.143 6.812 -16.416 1.00 86.00 73 THR A O 1
ATOM 579 N N . ASN A 1 74 ? 21.758 8.418 -15.675 1.00 85.31 74 ASN A N 1
ATOM 580 C CA . ASN A 1 74 ? 20.696 8.255 -16.668 1.00 85.31 74 ASN A CA 1
ATOM 581 C C . ASN A 1 74 ? 20.117 6.824 -16.700 1.00 85.31 74 ASN A C 1
ATOM 583 O O . ASN A 1 74 ? 19.840 6.264 -17.759 1.00 85.31 74 ASN A O 1
ATOM 587 N N . VAL A 1 75 ? 19.967 6.207 -15.523 1.00 88.19 75 VAL A N 1
ATOM 588 C CA . VAL A 1 75 ? 19.504 4.819 -15.374 1.00 88.19 75 VAL A CA 1
ATOM 589 C C . VAL A 1 75 ? 18.300 4.757 -14.445 1.00 88.19 75 VAL A C 1
ATOM 591 O O . VAL A 1 75 ? 18.295 5.354 -13.363 1.00 88.19 75 VAL A O 1
ATOM 594 N N . SER A 1 76 ? 17.301 3.981 -14.861 1.00 91.44 76 SER A N 1
ATOM 595 C CA . SER A 1 76 ? 16.133 3.654 -14.050 1.00 91.44 76 SER A CA 1
ATOM 596 C C . SER A 1 76 ? 16.407 2.480 -13.114 1.00 91.44 76 SER A C 1
ATOM 598 O O . SER A 1 76 ? 17.145 1.551 -13.443 1.00 91.44 76 SER A O 1
ATOM 600 N N . TYR A 1 77 ? 15.821 2.519 -11.922 1.00 91.19 77 TYR A N 1
ATOM 601 C CA . TYR A 1 77 ? 16.035 1.524 -10.875 1.00 91.19 77 TYR A CA 1
ATOM 602 C C . TYR A 1 77 ? 14.777 1.314 -10.034 1.00 91.19 77 TYR A C 1
ATOM 604 O O . TYR A 1 77 ? 13.911 2.179 -9.938 1.00 91.19 77 TYR A O 1
ATOM 612 N N . VAL A 1 78 ? 14.676 0.153 -9.388 1.00 93.00 78 VAL A N 1
ATOM 613 C CA . VAL A 1 78 ? 13.562 -0.152 -8.481 1.00 93.00 78 VAL A CA 1
ATOM 614 C C . VAL A 1 78 ? 13.870 0.356 -7.074 1.00 93.00 78 VAL A C 1
ATOM 616 O O . VAL A 1 78 ? 14.941 0.090 -6.524 1.00 93.00 78 VAL A O 1
ATOM 619 N N . TYR A 1 79 ? 12.908 1.029 -6.450 1.00 88.88 79 TYR A N 1
ATOM 620 C CA . TYR A 1 79 ? 13.018 1.539 -5.083 1.00 88.88 79 TYR A CA 1
ATOM 621 C C . TYR A 1 79 ? 11.765 1.249 -4.260 1.00 88.88 79 TYR A C 1
ATOM 623 O O . TYR A 1 79 ? 10.728 0.839 -4.776 1.00 88.88 79 TYR A O 1
ATOM 631 N N . GLY A 1 80 ? 11.902 1.398 -2.944 1.00 88.69 80 GLY A N 1
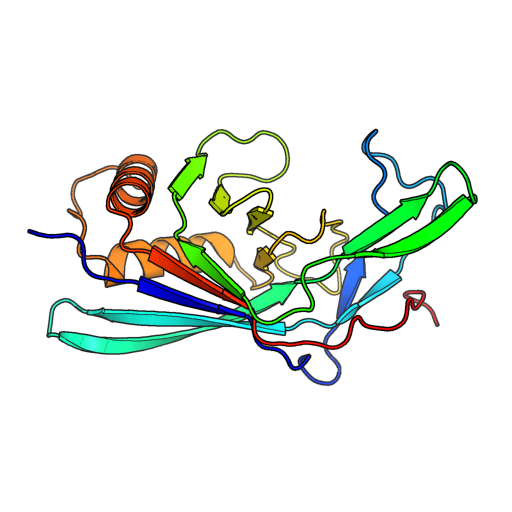ATOM 632 C CA . GLY A 1 80 ? 10.906 1.001 -1.954 1.00 88.69 80 GLY A CA 1
ATOM 633 C C . GLY A 1 80 ? 11.499 0.129 -0.847 1.00 88.69 80 GLY A C 1
ATOM 634 O O . GLY A 1 80 ? 12.672 -0.287 -0.872 1.00 88.69 80 GLY A O 1
ATOM 635 N N . LEU A 1 81 ? 10.671 -0.132 0.160 1.00 91.19 81 LEU A N 1
ATOM 636 C CA . LEU A 1 81 ? 11.057 -0.837 1.376 1.00 91.19 81 LEU A CA 1
ATOM 637 C C . LEU A 1 81 ? 11.075 -2.354 1.157 1.00 91.19 81 LEU A C 1
ATOM 639 O O . LEU A 1 81 ? 10.034 -2.973 0.967 1.00 91.19 81 LEU A O 1
ATOM 643 N N . ALA A 1 82 ? 12.260 -2.968 1.231 1.00 93.81 82 ALA A N 1
ATOM 644 C CA . ALA A 1 82 ? 12.448 -4.419 1.073 1.00 93.81 82 ALA A CA 1
ATOM 645 C C . ALA A 1 82 ? 12.686 -5.161 2.403 1.00 93.81 82 ALA A C 1
ATOM 647 O O . ALA A 1 82 ? 12.395 -6.349 2.529 1.00 93.81 82 ALA A O 1
ATOM 648 N N . LYS A 1 83 ? 13.231 -4.473 3.412 1.00 94.81 83 LYS A N 1
ATOM 649 C CA . LYS A 1 83 ? 13.521 -5.060 4.728 1.00 94.81 83 LYS A CA 1
ATOM 650 C C . LYS A 1 83 ? 12.245 -5.168 5.565 1.00 94.81 83 LYS A C 1
ATOM 652 O O . LYS A 1 83 ? 11.409 -4.264 5.517 1.00 94.81 83 LYS A O 1
ATOM 657 N N . LEU A 1 84 ? 12.165 -6.226 6.379 1.00 95.94 84 LEU A N 1
ATOM 658 C CA . LEU A 1 84 ? 11.158 -6.351 7.434 1.00 95.94 84 LEU A CA 1
ATOM 659 C C . LEU A 1 84 ? 11.243 -5.134 8.356 1.00 95.94 84 LEU A C 1
ATOM 661 O O . LEU A 1 84 ? 12.307 -4.847 8.905 1.00 95.94 84 LEU A O 1
ATOM 665 N N . GLN A 1 85 ? 10.133 -4.427 8.523 1.00 94.25 85 GLN A N 1
ATOM 666 C CA . GLN A 1 85 ? 10.047 -3.311 9.458 1.00 94.25 85 GLN A CA 1
ATOM 667 C C . GLN A 1 85 ? 8.603 -3.024 9.834 1.00 94.25 85 GLN A C 1
ATOM 669 O O . GLN A 1 85 ? 7.674 -3.372 9.112 1.00 94.25 85 GLN A O 1
ATOM 674 N N . SER A 1 86 ? 8.413 -2.356 10.965 1.00 94.12 86 SER A N 1
ATOM 675 C CA . SER A 1 86 ? 7.106 -1.860 11.379 1.00 94.12 86 SER A CA 1
ATOM 676 C C . SER A 1 86 ? 7.184 -0.396 11.771 1.00 94.12 86 SER A C 1
ATOM 678 O O . SER A 1 86 ? 8.239 0.102 12.168 1.00 94.12 86 SER A O 1
ATOM 680 N N . SER A 1 87 ? 6.073 0.316 11.650 1.00 92.19 87 SER A N 1
ATOM 681 C CA . SER A 1 87 ? 5.951 1.708 12.074 1.00 92.19 87 SER A CA 1
ATOM 682 C C . SER A 1 87 ? 4.515 2.012 12.462 1.00 92.19 87 SER A C 1
ATOM 684 O O . SER A 1 87 ? 3.577 1.440 11.916 1.00 92.19 87 SER A O 1
ATOM 686 N N . TYR A 1 88 ? 4.343 2.923 13.411 1.00 92.06 88 TYR A N 1
ATOM 687 C CA . TYR A 1 88 ? 3.030 3.488 13.681 1.00 92.06 88 TYR A CA 1
ATOM 688 C C . TYR A 1 88 ? 2.726 4.572 12.654 1.00 92.06 88 TYR A C 1
ATOM 690 O O . TYR A 1 88 ? 3.606 5.359 12.296 1.00 92.06 88 TYR A O 1
ATOM 698 N N . ILE A 1 89 ? 1.480 4.608 12.195 1.00 88.56 89 ILE A N 1
ATOM 699 C CA . ILE A 1 89 ? 0.976 5.696 11.364 1.00 88.56 89 ILE A CA 1
ATOM 700 C C . ILE A 1 89 ? 0.686 6.867 12.296 1.00 88.56 89 ILE A C 1
ATOM 702 O O . ILE A 1 89 ? -0.150 6.750 13.188 1.00 88.56 89 ILE A O 1
ATOM 706 N N . ARG A 1 90 ? 1.403 7.976 12.099 1.00 85.81 90 ARG A N 1
ATOM 707 C CA . ARG A 1 90 ? 1.423 9.108 13.044 1.00 85.81 90 ARG A CA 1
ATOM 708 C C . ARG A 1 90 ? 0.549 10.276 12.619 1.00 85.81 90 ARG A C 1
ATOM 710 O O . ARG A 1 90 ? 0.220 11.123 13.442 1.00 85.81 90 ARG A O 1
ATOM 717 N N . ARG A 1 91 ? 0.220 10.364 11.329 1.00 86.94 91 ARG A N 1
ATOM 718 C CA . ARG A 1 91 ? -0.502 11.508 10.775 1.00 86.94 91 ARG A CA 1
ATOM 719 C C . ARG A 1 91 ? -1.417 11.092 9.631 1.00 86.94 91 ARG A C 1
ATOM 721 O O . ARG A 1 91 ? -1.115 10.159 8.887 1.00 86.94 91 ARG A O 1
ATOM 728 N N . TRP A 1 92 ? -2.519 11.822 9.518 1.00 85.31 92 TRP A N 1
ATOM 729 C CA . TRP A 1 92 ? -3.413 11.847 8.368 1.00 85.31 92 TRP A CA 1
ATOM 730 C C . TRP A 1 92 ? -3.267 13.202 7.670 1.00 85.31 92 TRP A C 1
ATOM 732 O O . TRP A 1 92 ? -3.270 14.238 8.340 1.00 85.31 92 TRP A O 1
ATOM 742 N N . LEU A 1 93 ? -3.105 13.194 6.350 1.00 83.50 93 LEU A N 1
ATOM 743 C CA . LEU A 1 93 ? -3.005 14.394 5.520 1.00 83.50 93 LEU A CA 1
ATOM 744 C C . LEU A 1 93 ? -4.235 14.457 4.608 1.00 83.50 93 LEU A C 1
ATOM 746 O O . LEU A 1 93 ? -4.226 13.762 3.598 1.00 83.50 93 LEU A O 1
ATOM 750 N N . PRO A 1 94 ? -5.291 15.215 4.956 1.00 77.06 94 PRO A N 1
ATOM 751 C CA . PRO A 1 94 ? -6.511 15.276 4.150 1.00 77.06 94 PRO A CA 1
ATOM 752 C C . PRO A 1 94 ? -6.325 16.032 2.824 1.00 77.06 94 PRO A C 1
ATOM 754 O O . PRO A 1 94 ? -6.883 15.611 1.819 1.00 77.06 94 PRO A O 1
ATOM 757 N N . ASP A 1 95 ? -5.486 17.072 2.806 1.00 71.25 95 ASP A N 1
ATOM 758 C CA . ASP A 1 95 ? -5.408 18.042 1.699 1.00 71.25 95 ASP A CA 1
ATOM 759 C C . ASP A 1 95 ? -4.124 17.900 0.860 1.00 71.25 95 ASP A C 1
ATOM 761 O O . ASP A 1 95 ? -3.533 18.881 0.409 1.00 71.25 95 ASP A O 1
ATOM 765 N N . TYR A 1 96 ? -3.612 16.677 0.700 1.00 62.12 96 TYR A N 1
ATOM 766 C CA . TYR A 1 96 ? -2.362 16.472 -0.029 1.00 62.12 96 TYR A CA 1
ATOM 767 C C . TYR A 1 96 ? -2.578 16.532 -1.548 1.00 62.12 96 TYR A C 1
ATOM 769 O O . TYR A 1 96 ? -3.240 15.677 -2.133 1.00 62.12 96 TYR A O 1
ATOM 777 N N . SER A 1 97 ? -1.963 17.525 -2.187 1.00 57.50 97 SER A N 1
ATOM 778 C CA . SER A 1 97 ? -2.243 17.929 -3.569 1.00 57.50 97 SER A CA 1
ATOM 779 C C . SER A 1 97 ? -1.842 16.929 -4.654 1.00 57.50 97 SER A C 1
ATOM 781 O O . SER A 1 97 ? -2.339 17.038 -5.768 1.00 57.50 97 SER A O 1
ATOM 783 N N . VAL A 1 98 ? -0.951 15.969 -4.371 1.00 53.16 98 VAL A N 1
ATOM 784 C CA . VAL A 1 98 ? -0.350 15.158 -5.445 1.00 53.16 98 VAL A CA 1
ATOM 785 C C . VAL A 1 98 ? -1.090 13.840 -5.711 1.00 53.16 98 VAL A C 1
ATOM 787 O O . VAL A 1 98 ? -1.018 13.407 -6.841 1.00 53.16 98 VAL A O 1
ATOM 790 N N . HIS A 1 99 ? -1.838 13.228 -4.771 1.00 52.91 99 HIS A N 1
ATOM 791 C CA . HIS A 1 99 ? -2.728 12.060 -5.040 1.00 52.91 99 HIS A CA 1
ATOM 792 C C . HIS A 1 99 ? -3.709 11.799 -3.876 1.00 52.91 99 HIS A C 1
ATOM 794 O O . HIS A 1 99 ? -3.629 10.756 -3.227 1.00 52.91 99 HIS A O 1
ATOM 800 N N . SER A 1 100 ? -4.593 12.750 -3.565 1.00 57.06 100 SER A N 1
ATOM 801 C CA . SER A 1 100 ? -5.599 12.609 -2.495 1.00 57.06 100 SER A CA 1
ATOM 802 C C . SER A 1 100 ? -5.007 12.372 -1.092 1.00 57.06 100 SER A C 1
ATOM 804 O O . SER A 1 100 ? -3.790 12.401 -0.874 1.00 57.06 100 SER A O 1
ATOM 806 N N . ALA A 1 101 ? -5.891 12.214 -0.104 1.00 56.34 101 ALA A N 1
ATOM 807 C CA . ALA A 1 101 ? -5.537 12.135 1.306 1.00 56.34 101 ALA A CA 1
ATOM 808 C C . ALA A 1 101 ? -4.629 10.935 1.652 1.00 56.34 101 ALA A C 1
ATOM 810 O O . ALA A 1 101 ? -4.666 9.914 0.974 1.00 56.34 101 ALA A O 1
ATOM 811 N N . ARG A 1 102 ? -3.782 11.034 2.692 1.00 70.62 102 ARG A N 1
ATOM 812 C CA . ARG A 1 102 ? -2.716 10.033 2.941 1.00 70.62 102 ARG A CA 1
ATOM 813 C C . ARG A 1 102 ? -2.470 9.697 4.407 1.00 70.62 102 ARG A C 1
ATOM 815 O O . ARG A 1 102 ? -2.529 10.564 5.281 1.00 70.62 102 ARG A O 1
ATOM 822 N N . HIS A 1 103 ? -2.074 8.449 4.666 1.00 65.50 103 HIS A N 1
ATOM 823 C CA . HIS A 1 103 ? -1.517 8.011 5.953 1.00 65.50 103 HIS A CA 1
ATOM 824 C C . HIS A 1 103 ? 0.004 8.134 5.953 1.00 65.50 103 HIS A C 1
ATOM 826 O O . HIS A 1 103 ? 0.650 7.557 5.087 1.00 65.50 103 HIS A O 1
ATOM 832 N N . VAL A 1 104 ? 0.583 8.816 6.942 1.00 72.62 104 VAL A N 1
ATOM 833 C CA . VAL A 1 104 ? 2.037 9.041 7.031 1.00 72.62 104 VAL A CA 1
ATOM 834 C C . VAL A 1 104 ? 2.689 8.095 8.036 1.00 72.62 104 VAL A C 1
ATOM 836 O O . VAL A 1 104 ? 2.273 8.028 9.201 1.00 72.62 104 VAL A O 1
ATOM 839 N N . PHE A 1 105 ? 3.764 7.427 7.619 1.00 60.84 105 PHE A N 1
ATOM 840 C CA . PHE A 1 105 ? 4.653 6.659 8.492 1.00 60.84 105 PHE A CA 1
ATOM 841 C C . PHE A 1 105 ? 6.114 6.828 8.038 1.00 60.84 105 PHE A C 1
ATOM 843 O O . PHE A 1 105 ? 6.472 6.500 6.911 1.00 60.84 105 PHE A O 1
ATOM 850 N N . LYS A 1 106 ? 6.985 7.331 8.927 1.00 73.25 106 LYS A N 1
ATOM 851 C CA . LYS A 1 106 ? 8.337 7.802 8.547 1.00 73.25 106 LYS A CA 1
ATOM 852 C C . LYS A 1 106 ? 8.244 8.767 7.344 1.00 73.25 106 LYS A C 1
ATOM 854 O O . LYS A 1 106 ? 7.394 9.652 7.370 1.00 73.25 106 LYS A O 1
ATOM 859 N N . ASP A 1 107 ? 9.056 8.547 6.311 1.00 78.75 107 ASP A N 1
ATOM 860 C CA . ASP A 1 107 ? 9.084 9.309 5.054 1.00 78.75 107 ASP A CA 1
ATOM 861 C C . ASP A 1 107 ? 8.190 8.697 3.958 1.00 78.75 107 ASP A C 1
ATOM 863 O O . ASP A 1 107 ? 8.300 9.054 2.788 1.00 78.75 107 ASP A O 1
ATOM 867 N N . TYR A 1 108 ? 7.319 7.749 4.322 1.00 83.06 108 TYR A N 1
ATOM 868 C CA . TYR A 1 108 ? 6.472 7.001 3.398 1.00 83.06 108 TYR A CA 1
ATOM 869 C C . TYR A 1 108 ? 4.990 7.240 3.675 1.00 83.06 108 TYR A C 1
ATOM 871 O O . TYR A 1 108 ? 4.572 7.622 4.776 1.00 83.06 108 TYR A O 1
ATOM 879 N N . LEU A 1 109 ? 4.187 7.000 2.641 1.00 86.94 109 LEU A N 1
ATOM 880 C CA . LEU A 1 109 ? 2.764 7.299 2.626 1.00 86.94 109 LEU A CA 1
ATOM 881 C C . LEU A 1 109 ? 1.968 6.061 2.196 1.00 86.94 109 LEU A C 1
ATOM 883 O O . LEU A 1 109 ? 2.453 5.262 1.399 1.00 86.94 109 LEU A O 1
ATOM 887 N N . ILE A 1 110 ? 0.754 5.905 2.725 1.00 89.44 110 ILE A N 1
ATOM 888 C CA . ILE A 1 110 ? -0.288 5.052 2.133 1.00 89.44 110 ILE A CA 1
ATOM 889 C C . ILE A 1 110 ? -1.302 5.991 1.510 1.00 89.44 110 ILE A C 1
ATOM 891 O O . ILE A 1 110 ? -1.839 6.853 2.218 1.00 89.44 110 ILE A O 1
ATOM 895 N N . HIS A 1 111 ? -1.541 5.841 0.219 1.00 89.06 111 HIS A N 1
ATOM 896 C CA . HIS A 1 111 ? -2.449 6.699 -0.519 1.00 89.06 111 HIS A CA 1
ATOM 897 C C . HIS A 1 111 ? -3.143 5.949 -1.644 1.00 89.06 111 HIS A C 1
ATOM 899 O O . HIS A 1 111 ? -2.966 4.742 -1.825 1.00 89.06 111 HIS A O 1
ATOM 905 N N . ASP A 1 112 ? -3.979 6.694 -2.350 1.00 87.88 112 ASP A N 1
ATOM 906 C CA . ASP A 1 112 ? -4.721 6.186 -3.481 1.00 87.88 112 ASP A CA 1
ATOM 907 C C . ASP A 1 112 ? -3.794 5.850 -4.647 1.00 87.88 112 ASP A C 1
ATOM 909 O O . ASP A 1 112 ? -2.814 6.563 -4.897 1.00 87.88 112 ASP A O 1
ATOM 913 N N . GLY A 1 113 ? -4.093 4.735 -5.304 1.00 88.50 113 GLY A N 1
ATOM 914 C CA . GLY A 1 113 ? -3.387 4.232 -6.473 1.00 88.50 113 GLY A CA 1
ATOM 915 C C . GLY A 1 113 ? -4.309 4.130 -7.681 1.00 88.50 113 GLY A C 1
ATOM 916 O O . GLY A 1 113 ? -5.424 4.634 -7.670 1.00 88.50 113 GLY A O 1
ATOM 917 N N . ALA A 1 114 ? -3.832 3.456 -8.726 1.00 87.81 114 ALA A N 1
ATOM 918 C CA . ALA A 1 114 ? -4.657 3.096 -9.875 1.00 87.81 114 ALA A CA 1
ATOM 919 C C . ALA A 1 114 ? -5.773 2.126 -9.465 1.00 87.81 114 ALA A C 1
ATOM 921 O O . ALA A 1 114 ? -5.458 1.032 -8.988 1.00 87.81 114 ALA A O 1
ATOM 922 N N . ASP A 1 115 ? -7.037 2.456 -9.728 1.00 86.38 115 ASP A N 1
ATOM 923 C CA . ASP A 1 115 ? -8.143 1.508 -9.538 1.00 86.38 115 ASP A CA 1
ATOM 924 C C . ASP A 1 115 ? -7.942 0.290 -10.463 1.00 86.38 115 ASP A C 1
ATOM 926 O O . ASP A 1 115 ? -8.012 -0.867 -10.026 1.00 86.38 115 ASP A O 1
ATOM 930 N N . ASN A 1 116 ? -7.556 0.539 -11.722 1.00 89.06 116 ASN A N 1
ATOM 931 C CA . ASN A 1 116 ? -7.096 -0.473 -12.663 1.00 89.06 116 ASN A CA 1
ATOM 932 C C . ASN A 1 116 ? -5.579 -0.364 -12.936 1.00 89.06 116 ASN A C 1
ATOM 934 O O . ASN A 1 116 ? -5.165 0.284 -13.905 1.00 89.06 116 ASN A O 1
ATOM 938 N N . PRO A 1 117 ? -4.727 -1.075 -12.172 1.00 90.38 117 PRO A N 1
ATOM 939 C CA . PRO A 1 117 ? -3.268 -0.969 -12.282 1.00 90.38 117 PRO A CA 1
ATOM 940 C C . PRO A 1 117 ? -2.690 -1.425 -13.632 1.00 90.38 117 PRO A C 1
ATOM 942 O O . PRO A 1 117 ? -1.545 -1.110 -13.947 1.00 90.38 117 PRO A O 1
ATOM 945 N N . VAL A 1 118 ? -3.452 -2.157 -14.449 1.00 90.25 118 VAL A N 1
ATOM 946 C CA . VAL A 1 118 ? -3.013 -2.620 -15.777 1.00 90.25 118 VAL A CA 1
ATOM 947 C C . VAL A 1 118 ? -3.301 -1.572 -16.857 1.00 90.25 118 VAL A C 1
ATOM 949 O O . VAL A 1 118 ? -2.547 -1.432 -17.829 1.00 90.25 118 VAL A O 1
ATOM 952 N N . ARG A 1 119 ? -4.414 -0.845 -16.725 1.00 88.00 119 ARG A N 1
ATOM 953 C CA . ARG A 1 119 ? -4.862 0.138 -17.721 1.00 88.00 119 ARG A CA 1
ATOM 954 C C . ARG A 1 119 ? -4.318 1.525 -17.427 1.00 88.00 119 ARG A C 1
ATOM 956 O O . ARG A 1 119 ? -3.834 2.176 -18.352 1.00 88.00 119 ARG A O 1
ATOM 963 N N . GLU A 1 120 ? -4.343 1.925 -16.168 1.00 87.69 120 GLU A N 1
ATOM 964 C CA . GLU A 1 120 ? -3.890 3.231 -15.711 1.00 87.69 120 GLU A CA 1
ATOM 965 C C . GLU A 1 120 ? -2.382 3.235 -15.460 1.00 87.69 120 GLU A C 1
ATOM 967 O O . GLU A 1 120 ? -1.777 2.209 -15.152 1.00 87.69 120 GLU A O 1
ATOM 972 N N . VAL A 1 121 ? -1.765 4.403 -15.622 1.00 86.81 121 VAL A N 1
ATOM 973 C CA . VAL A 1 121 ? -0.332 4.592 -15.403 1.00 86.81 121 VAL A CA 1
ATOM 974 C C . VAL A 1 121 ? -0.149 5.429 -14.146 1.00 86.81 121 VAL A C 1
ATOM 976 O O . VAL A 1 121 ? -0.566 6.583 -14.114 1.00 86.81 121 VAL A O 1
ATOM 979 N N . TYR A 1 122 ? 0.523 4.871 -13.142 1.00 82.50 122 TYR A N 1
ATOM 980 C CA . TYR A 1 122 ? 0.847 5.567 -11.896 1.00 82.50 122 TYR A CA 1
ATOM 981 C C . TYR A 1 122 ? 2.320 5.402 -11.558 1.00 82.50 122 TYR A C 1
ATOM 983 O O . TYR A 1 122 ? 2.908 4.356 -11.819 1.00 82.50 122 TYR A O 1
ATOM 991 N N . ALA A 1 123 ? 2.922 6.416 -10.946 1.00 82.88 123 ALA A N 1
ATOM 992 C CA . ALA A 1 123 ? 4.266 6.319 -10.398 1.00 82.88 123 ALA A CA 1
ATOM 993 C C . ALA A 1 123 ? 4.237 6.544 -8.895 1.00 82.88 123 ALA A C 1
ATOM 995 O O . ALA A 1 123 ? 3.485 7.370 -8.387 1.00 82.88 123 ALA A O 1
ATOM 996 N N . THR A 1 124 ? 5.091 5.812 -8.192 1.00 81.25 124 THR A N 1
ATOM 997 C CA . THR A 1 124 ? 5.153 5.858 -6.737 1.00 81.25 124 THR A CA 1
ATOM 998 C C . THR A 1 124 ? 6.568 6.014 -6.252 1.00 81.25 124 THR A C 1
ATOM 1000 O O . THR A 1 124 ? 7.482 5.368 -6.768 1.00 81.25 124 THR A O 1
ATOM 1003 N N . ALA A 1 125 ? 6.714 6.821 -5.201 1.00 79.50 125 ALA A N 1
ATOM 1004 C CA . ALA A 1 125 ? 7.955 7.089 -4.490 1.00 79.50 125 ALA A CA 1
ATOM 1005 C C . ALA A 1 125 ? 8.408 5.950 -3.553 1.00 79.50 125 ALA A C 1
ATOM 1007 O O . ALA A 1 125 ? 9.061 6.196 -2.540 1.00 79.50 125 ALA A O 1
ATOM 1008 N N . GLY A 1 126 ? 8.039 4.701 -3.857 1.00 78.12 126 GLY A N 1
ATOM 1009 C CA . GLY A 1 126 ? 8.168 3.582 -2.921 1.00 78.12 126 GLY A CA 1
ATOM 1010 C C . GLY A 1 126 ? 7.178 3.667 -1.752 1.00 78.12 126 GLY A C 1
ATOM 1011 O O . GLY A 1 126 ? 7.393 3.022 -0.724 1.00 78.12 126 GLY A O 1
ATOM 1012 N N . CYS A 1 127 ? 6.124 4.478 -1.908 1.00 88.44 127 CYS A N 1
ATOM 1013 C CA . CYS A 1 127 ? 4.959 4.524 -1.029 1.00 88.44 127 CYS A CA 1
ATOM 1014 C C . CYS A 1 127 ? 4.094 3.263 -1.219 1.00 88.44 127 CYS A C 1
ATOM 1016 O O . CYS A 1 127 ? 4.464 2.349 -1.959 1.00 88.44 127 CYS A O 1
ATOM 1018 N N . ILE A 1 128 ? 2.978 3.183 -0.491 1.00 91.81 128 ILE A N 1
ATOM 1019 C CA . ILE A 1 128 ? 1.937 2.184 -0.738 1.00 91.81 128 ILE A CA 1
ATOM 1020 C C . ILE A 1 128 ? 0.792 2.843 -1.485 1.00 91.81 128 ILE A C 1
ATOM 1022 O O . ILE A 1 128 ? 0.108 3.702 -0.925 1.00 91.81 128 ILE A O 1
ATOM 1026 N N . ASP A 1 129 ? 0.556 2.375 -2.701 1.00 92.62 129 ASP A N 1
ATOM 1027 C CA . ASP A 1 129 ? -0.595 2.755 -3.510 1.00 92.62 129 ASP A CA 1
ATOM 1028 C C . ASP A 1 129 ? -1.626 1.634 -3.431 1.00 92.62 129 ASP A C 1
ATOM 1030 O O . ASP A 1 129 ? -1.301 0.474 -3.696 1.00 92.62 129 ASP A O 1
ATOM 1034 N N . VAL A 1 130 ? -2.853 1.954 -3.027 1.00 93.62 130 VAL A N 1
ATOM 1035 C CA . VAL A 1 130 ? -3.953 0.981 -2.980 1.00 93.62 130 VAL A CA 1
ATOM 1036 C C . VAL A 1 130 ? -4.573 0.865 -4.368 1.00 93.62 130 VAL A C 1
ATOM 1038 O O . VAL A 1 130 ? -5.035 1.861 -4.907 1.00 93.62 130 VAL A O 1
ATOM 1041 N N . CYS A 1 131 ? -4.574 -0.339 -4.945 1.00 92.12 131 CYS A N 1
ATOM 1042 C CA . CYS A 1 131 ? -4.884 -0.566 -6.362 1.00 92.12 131 CYS A CA 1
ATOM 1043 C C . CYS A 1 131 ? -6.122 -1.444 -6.567 1.00 92.12 131 CYS A C 1
ATOM 1045 O O . CYS A 1 131 ? -6.053 -2.515 -7.177 1.00 92.12 131 CYS A O 1
ATOM 1047 N N . ASP A 1 132 ? -7.239 -1.040 -5.972 1.00 86.19 132 ASP A N 1
ATOM 1048 C CA . ASP A 1 132 ? -8.401 -1.901 -5.799 1.00 86.19 132 ASP A CA 1
ATOM 1049 C C . ASP A 1 132 ? -9.687 -1.217 -6.286 1.00 86.19 132 ASP A C 1
ATOM 1051 O O . ASP A 1 132 ? -10.373 -0.554 -5.522 1.00 86.19 132 ASP A O 1
ATOM 1055 N N . ASP A 1 133 ? -10.055 -1.439 -7.546 1.00 82.62 133 ASP A N 1
ATOM 1056 C CA . ASP A 1 133 ? -11.286 -0.904 -8.145 1.00 82.62 133 ASP A CA 1
ATOM 1057 C C . ASP A 1 133 ? -12.581 -1.353 -7.423 1.00 82.62 133 ASP A C 1
ATOM 1059 O O . ASP A 1 133 ? -12.653 -2.479 -6.903 1.00 82.62 133 ASP A O 1
ATOM 1063 N N . PRO A 1 134 ? -13.630 -0.513 -7.344 1.00 84.00 134 PRO A N 1
ATOM 1064 C CA . PRO A 1 134 ? -13.598 0.956 -7.413 1.00 84.00 134 PRO A CA 1
ATOM 1065 C C . PRO A 1 134 ? -13.298 1.612 -6.055 1.00 84.00 134 PRO A C 1
ATOM 1067 O O . PRO A 1 134 ? -13.830 1.187 -5.021 1.00 84.00 134 PRO A O 1
ATOM 1070 N N . TYR A 1 135 ? -12.525 2.700 -6.043 1.00 84.19 135 TYR A N 1
ATOM 1071 C CA . TYR A 1 135 ? -12.246 3.502 -4.842 1.00 84.19 135 TYR A CA 1
ATOM 1072 C C . TYR A 1 135 ? -11.538 2.716 -3.725 1.00 84.19 135 TYR A C 1
ATOM 1074 O O . TYR A 1 135 ? -11.934 2.746 -2.548 1.00 84.19 135 TYR A O 1
ATOM 1082 N N . GLY A 1 136 ? -10.486 1.975 -4.074 1.00 87.88 136 GLY A N 1
ATOM 1083 C CA . GLY A 1 136 ? -9.815 1.050 -3.154 1.00 87.88 136 GLY A CA 1
ATOM 1084 C C . GLY A 1 136 ? -9.344 1.713 -1.863 1.00 87.88 136 GLY A C 1
ATOM 1085 O O . GLY A 1 136 ? -9.576 1.200 -0.759 1.00 87.88 136 GLY A O 1
ATOM 1086 N N . PHE A 1 137 ? -8.746 2.897 -1.972 1.00 90.69 137 PHE A N 1
ATOM 1087 C CA . PHE A 1 137 ? -8.270 3.637 -0.811 1.00 90.69 137 PHE A CA 1
ATOM 1088 C C . PHE A 1 137 ? -9.405 4.106 0.106 1.00 90.69 137 PHE A C 1
ATOM 1090 O O . PHE A 1 137 ? -9.280 4.064 1.336 1.00 90.69 137 PHE A O 1
ATOM 109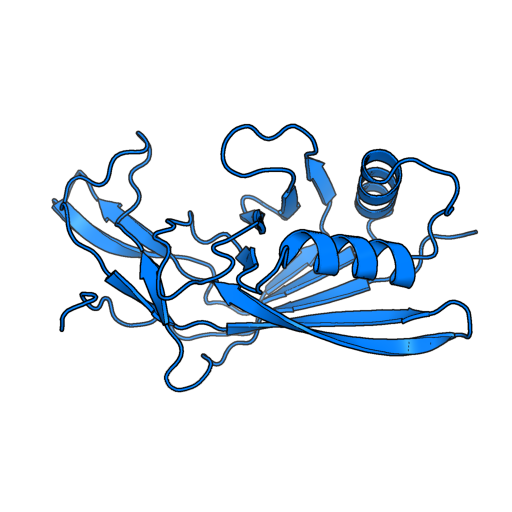7 N N . ASP A 1 138 ? -10.558 4.470 -0.457 1.00 90.00 138 ASP A N 1
ATOM 1098 C CA . ASP A 1 138 ? -11.722 4.833 0.338 1.00 90.00 138 ASP A CA 1
ATOM 1099 C C . ASP A 1 138 ? -12.325 3.648 1.085 1.00 90.00 138 ASP A C 1
ATOM 1101 O O . ASP A 1 138 ? -12.770 3.794 2.234 1.00 90.00 138 ASP A O 1
ATOM 1105 N N . ARG A 1 139 ? -12.290 2.451 0.504 1.00 91.44 139 ARG A N 1
ATOM 1106 C CA . ARG A 1 139 ? -12.692 1.236 1.222 1.00 91.44 139 ARG A CA 1
ATOM 1107 C C . ARG A 1 139 ? -11.739 0.925 2.369 1.00 91.44 139 ARG A C 1
ATOM 1109 O O . ARG A 1 139 ? -12.200 0.652 3.479 1.00 91.44 139 ARG A O 1
ATOM 1116 N N . VAL A 1 140 ? -10.429 1.058 2.149 1.00 93.44 140 VAL A N 1
ATOM 1117 C CA . VAL A 1 140 ? -9.413 0.905 3.206 1.00 93.44 140 VAL A CA 1
ATOM 1118 C C . VAL A 1 140 ? -9.663 1.890 4.349 1.00 93.44 140 VAL A C 1
ATOM 1120 O O . VAL A 1 140 ? -9.695 1.493 5.514 1.00 93.44 140 VAL A O 1
ATOM 1123 N N . ASN A 1 141 ? -9.903 3.163 4.040 1.00 93.38 141 ASN A N 1
ATOM 1124 C CA . ASN A 1 141 ? -10.188 4.190 5.041 1.00 93.38 141 ASN A CA 1
ATOM 1125 C C . ASN A 1 141 ? -11.481 3.907 5.821 1.00 93.38 141 ASN A C 1
ATOM 1127 O O . ASN A 1 141 ? -11.490 4.010 7.049 1.00 93.38 141 ASN A O 1
ATOM 1131 N N . SER A 1 142 ? -12.549 3.489 5.137 1.00 93.00 142 SER A N 1
ATOM 1132 C CA . SER A 1 142 ? -13.819 3.112 5.775 1.00 93.00 142 SER A CA 1
ATOM 1133 C C . SER A 1 142 ? -13.645 1.917 6.713 1.00 93.00 142 SER A C 1
ATOM 1135 O O . SER A 1 142 ? -14.172 1.909 7.826 1.00 93.00 142 SER A O 1
ATOM 1137 N N . LEU A 1 143 ? -12.849 0.928 6.299 1.00 94.81 143 LEU A N 1
ATOM 1138 C CA . LEU A 1 143 ? -12.524 -0.226 7.125 1.00 94.81 143 LEU A CA 1
ATOM 1139 C C . LEU A 1 143 ? -11.717 0.177 8.363 1.00 94.81 143 LEU A C 1
ATOM 1141 O O . LEU A 1 143 ? -12.048 -0.255 9.463 1.00 94.81 143 LEU A O 1
ATOM 1145 N N . ILE A 1 144 ? -10.698 1.026 8.209 1.00 95.00 144 ILE A N 1
ATOM 1146 C CA . ILE A 1 144 ? -9.906 1.542 9.335 1.00 95.00 144 ILE A CA 1
ATOM 1147 C C . ILE A 1 144 ? -10.810 2.259 10.345 1.00 95.00 144 ILE A C 1
ATOM 1149 O O . ILE A 1 144 ? -10.703 1.991 11.541 1.00 95.00 144 ILE A O 1
ATOM 1153 N N . ILE A 1 145 ? -11.725 3.116 9.879 1.00 94.31 145 ILE A N 1
ATOM 1154 C CA . ILE A 1 145 ? -12.703 3.802 10.736 1.00 94.31 145 ILE A CA 1
ATOM 1155 C C . ILE A 1 145 ? -13.543 2.778 11.498 1.00 94.31 145 ILE A C 1
ATOM 1157 O O . ILE A 1 145 ? -13.558 2.797 12.731 1.00 94.31 145 ILE A O 1
ATOM 1161 N N . ARG A 1 146 ? -14.154 1.823 10.787 1.00 94.50 146 ARG A N 1
ATOM 1162 C CA . ARG A 1 146 ? -14.981 0.769 11.390 1.00 94.50 146 ARG A CA 1
ATOM 1163 C C . ARG A 1 146 ? -14.225 -0.011 12.468 1.00 94.50 146 ARG A C 1
ATOM 1165 O O . ARG A 1 146 ? -14.719 -0.165 13.580 1.00 94.50 146 ARG A O 1
ATOM 1172 N N . LEU A 1 147 ? -13.013 -0.474 12.173 1.00 96.19 147 LEU A N 1
ATOM 1173 C CA . LEU A 1 147 ? -12.221 -1.280 13.108 1.00 96.19 147 LEU A CA 1
ATOM 1174 C C . LEU A 1 147 ? -11.713 -0.471 14.303 1.00 96.19 147 LEU A C 1
ATOM 1176 O O . LEU A 1 147 ? -11.609 -0.998 15.405 1.00 96.19 147 LEU A O 1
ATOM 1180 N N . SER A 1 148 ? -11.446 0.820 14.124 1.00 95.19 148 SER A N 1
ATOM 1181 C CA . SER A 1 148 ? -10.953 1.682 15.201 1.00 95.19 148 SER A CA 1
ATOM 1182 C C . SER A 1 148 ? -12.000 2.015 16.269 1.00 95.19 148 SER A C 1
ATOM 1184 O O . SER A 1 148 ? -11.630 2.373 17.384 1.00 95.19 148 SER A O 1
ATOM 1186 N N . GLY A 1 149 ? -13.294 1.914 15.945 1.00 93.44 149 GLY A N 1
ATOM 1187 C CA . GLY A 1 149 ? -14.376 2.267 16.872 1.00 93.44 149 GLY A CA 1
ATOM 1188 C C . GLY A 1 149 ? -14.449 3.762 17.199 1.00 93.44 149 GLY A C 1
ATOM 1189 O O . GLY A 1 149 ? -15.020 4.137 18.221 1.00 93.44 149 GLY A O 1
ATOM 1190 N N . VAL A 1 150 ? -13.843 4.617 16.366 1.00 92.00 150 VAL A N 1
ATOM 1191 C CA . VAL A 1 150 ? -13.976 6.074 16.485 1.00 92.00 150 VAL A CA 1
ATOM 1192 C C . VAL A 1 150 ? -15.435 6.496 16.274 1.00 92.00 150 VAL A C 1
ATOM 1194 O O . VAL A 1 150 ? -16.200 5.829 15.576 1.00 92.00 150 VAL A O 1
ATOM 1197 N N . GLU A 1 151 ? -15.825 7.609 16.886 1.00 85.00 151 GLU A N 1
ATOM 1198 C CA . GLU A 1 151 ? -17.199 8.101 16.876 1.00 85.00 151 GLU A CA 1
ATOM 1199 C C . GLU A 1 151 ? -17.743 8.328 15.456 1.00 85.00 151 GLU A C 1
ATOM 1201 O O . GLU A 1 151 ? -17.159 9.054 14.647 1.00 85.00 151 GLU A O 1
ATOM 1206 N N . LYS A 1 152 ? -18.893 7.705 15.162 1.00 79.94 152 LYS A N 1
ATOM 1207 C CA . LYS A 1 152 ? -19.520 7.696 13.829 1.00 79.94 152 LYS A CA 1
ATOM 1208 C C . LYS A 1 152 ? -20.069 9.064 13.406 1.00 79.94 152 LYS A C 1
ATOM 1210 O O . LYS A 1 152 ? -20.169 9.310 12.212 1.00 79.94 152 LYS A O 1
ATOM 1215 N N . ALA A 1 153 ? -20.384 9.941 14.362 1.00 85.94 153 ALA A N 1
ATOM 1216 C CA . ALA A 1 153 ? -20.927 11.276 14.101 1.00 85.94 153 ALA A CA 1
ATOM 1217 C C . ALA A 1 153 ? -19.874 12.288 13.605 1.00 85.94 153 ALA A C 1
ATOM 1219 O O . ALA A 1 153 ? -20.228 13.349 13.094 1.00 85.94 153 ALA A O 1
ATOM 1220 N N . LEU A 1 154 ? -18.578 11.984 13.742 1.00 88.31 154 LEU A N 1
ATOM 1221 C CA . LEU A 1 154 ? -17.508 12.867 13.282 1.00 88.31 154 LEU A CA 1
ATOM 1222 C C . LEU A 1 154 ? -17.324 12.780 11.755 1.00 88.31 154 LEU A C 1
ATOM 1224 O O . LEU A 1 154 ? -17.392 11.685 11.195 1.00 88.31 154 LEU A O 1
ATOM 1228 N N . PRO A 1 155 ? -16.977 13.889 11.071 1.00 91.00 155 PRO A N 1
ATOM 1229 C CA . PRO A 1 155 ? -16.598 13.847 9.661 1.00 91.00 155 PRO A CA 1
ATOM 1230 C C . PRO A 1 155 ? -15.428 12.890 9.407 1.00 91.00 155 PRO A C 1
ATOM 1232 O O . PRO A 1 155 ? -14.484 12.825 10.198 1.00 91.00 155 PRO A O 1
ATOM 1235 N N . ARG A 1 156 ? -15.422 12.213 8.255 1.00 89.62 156 ARG A N 1
ATOM 1236 C CA . ARG A 1 156 ? -14.405 11.211 7.878 1.00 89.62 156 ARG A CA 1
ATOM 1237 C C . ARG A 1 156 ? -12.962 11.685 8.070 1.00 89.62 156 ARG A C 1
ATOM 1239 O O . ARG A 1 156 ? -12.139 10.975 8.646 1.00 89.62 156 ARG A O 1
ATOM 1246 N N . ALA A 1 157 ? -12.644 12.900 7.625 1.00 89.06 157 ALA A N 1
ATOM 1247 C CA . ALA A 1 157 ? -11.304 13.467 7.784 1.00 89.06 157 ALA A CA 1
ATOM 1248 C C . ALA A 1 157 ? -10.916 13.636 9.264 1.00 89.06 157 ALA A C 1
ATOM 1250 O O . ALA A 1 157 ? -9.767 13.385 9.636 1.00 89.06 157 ALA A O 1
ATOM 1251 N N . ARG A 1 158 ? -11.879 14.007 10.120 1.00 89.56 158 ARG A N 1
ATOM 1252 C CA . ARG A 1 158 ? -11.684 14.113 11.569 1.00 89.56 158 ARG A CA 1
ATOM 1253 C C . ARG A 1 158 ? -11.471 12.738 12.197 1.00 89.56 158 ARG A C 1
ATOM 1255 O O . ARG A 1 158 ? -10.521 12.576 12.953 1.00 89.56 158 ARG A O 1
ATOM 1262 N N . GLN A 1 159 ? -12.276 11.749 11.816 1.00 91.94 159 GLN A N 1
ATOM 1263 C CA . GLN A 1 159 ? -12.127 10.362 12.265 1.00 91.94 159 GLN A CA 1
ATOM 1264 C C . GLN A 1 159 ? -10.723 9.818 11.965 1.00 91.94 159 GLN A C 1
ATOM 1266 O O . GLN A 1 159 ? -10.031 9.347 12.863 1.00 91.94 159 GLN A O 1
ATOM 1271 N N . LEU A 1 160 ? -10.258 9.929 10.716 1.00 91.50 160 LEU A N 1
ATOM 1272 C CA . LEU A 1 160 ? -8.944 9.419 10.299 1.00 91.50 160 LEU A CA 1
ATOM 1273 C C . LEU A 1 160 ? -7.783 10.148 10.981 1.00 91.50 160 LEU A C 1
ATOM 1275 O O . LEU A 1 160 ? -6.771 9.520 11.310 1.00 91.50 160 LEU A O 1
ATOM 1279 N N . ARG A 1 161 ? -7.943 11.451 11.234 1.00 90.69 161 ARG A N 1
ATOM 1280 C CA . ARG A 1 161 ? -7.000 12.242 12.023 1.00 90.69 161 ARG A CA 1
ATOM 1281 C C . ARG A 1 161 ? -6.925 11.740 13.463 1.00 90.69 161 ARG A C 1
ATOM 1283 O O . ARG A 1 161 ? -5.828 11.445 13.930 1.00 90.69 161 ARG A O 1
ATOM 1290 N N . ASP A 1 162 ? -8.060 11.580 14.134 1.00 91.75 162 ASP A N 1
ATOM 1291 C CA . ASP A 1 1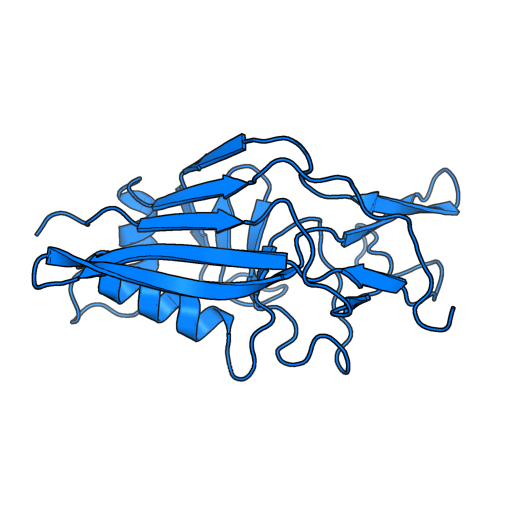62 ? -8.107 11.143 15.533 1.00 91.75 162 ASP A CA 1
ATOM 1292 C C . ASP A 1 162 ? -7.542 9.713 15.685 1.00 91.75 162 ASP A C 1
ATOM 1294 O O . ASP A 1 162 ? -6.745 9.450 16.587 1.00 91.75 162 ASP A O 1
ATOM 1298 N N . ILE A 1 163 ? -7.821 8.820 14.725 1.00 92.12 163 ILE A N 1
ATOM 1299 C CA . ILE A 1 163 ? -7.204 7.482 14.639 1.00 92.12 163 ILE A CA 1
ATOM 1300 C C . ILE A 1 163 ? -5.677 7.562 14.515 1.00 92.12 163 ILE A C 1
ATOM 1302 O O . ILE A 1 163 ? -4.966 6.784 15.154 1.00 92.12 163 ILE A O 1
ATOM 1306 N N . ALA A 1 164 ? -5.155 8.464 13.678 1.00 89.88 164 ALA A N 1
ATOM 1307 C CA . ALA A 1 164 ? -3.713 8.629 13.510 1.00 89.88 164 ALA A CA 1
ATOM 1308 C C . ALA A 1 164 ? -3.047 9.159 14.794 1.00 89.88 164 ALA A C 1
ATOM 1310 O O . ALA A 1 164 ? -2.020 8.623 15.212 1.00 89.88 164 ALA A O 1
ATOM 1311 N N . HIS A 1 165 ? -3.653 10.146 15.463 1.00 90.31 165 HIS A N 1
ATOM 1312 C CA . HIS A 1 165 ? -3.124 10.706 16.713 1.00 90.31 165 HIS A CA 1
ATOM 1313 C C . HIS A 1 165 ? -3.188 9.741 17.894 1.00 90.31 165 HIS A C 1
ATOM 1315 O O . HIS A 1 165 ? -2.341 9.819 18.780 1.00 90.31 165 HIS A O 1
ATOM 1321 N N . ALA A 1 166 ? -4.131 8.797 17.898 1.00 92.25 166 ALA A N 1
ATOM 1322 C CA . ALA A 1 166 ? -4.213 7.786 18.946 1.00 92.25 166 ALA A CA 1
ATOM 1323 C C . ALA A 1 166 ? -2.969 6.880 19.018 1.00 92.25 166 ALA A C 1
ATOM 1325 O O . ALA A 1 166 ? -2.775 6.192 20.019 1.00 92.25 166 ALA A O 1
ATOM 1326 N N . GLY A 1 167 ? -2.149 6.821 17.958 1.00 90.06 167 GLY A N 1
ATOM 1327 C CA . GLY A 1 167 ? -0.942 5.988 17.926 1.00 90.06 167 GLY A CA 1
ATOM 1328 C C . GLY A 1 167 ? -1.233 4.483 17.955 1.00 90.06 167 GLY A C 1
ATOM 1329 O O . GLY A 1 167 ? -0.357 3.684 18.268 1.00 90.06 167 GLY A O 1
ATOM 1330 N N . ARG A 1 168 ? -2.470 4.078 17.638 1.00 91.75 168 ARG A N 1
ATOM 1331 C CA . ARG A 1 168 ? -2.943 2.681 17.697 1.00 91.75 168 ARG A CA 1
ATOM 1332 C C . ARG A 1 168 ? -2.966 1.978 16.340 1.00 91.75 168 ARG A C 1
ATOM 1334 O O . ARG A 1 168 ? -3.356 0.816 16.258 1.00 91.75 168 ARG A O 1
ATOM 1341 N N . LYS A 1 169 ? -2.548 2.667 15.277 1.00 92.81 169 LYS A N 1
ATOM 1342 C CA . LYS A 1 169 ? -2.510 2.123 13.922 1.00 92.81 169 LYS A CA 1
ATOM 1343 C C . LYS A 1 169 ? -1.079 1.795 13.517 1.00 92.81 169 LYS A C 1
ATOM 1345 O O . LYS A 1 169 ? -0.226 2.683 13.486 1.00 92.81 169 LYS A O 1
ATOM 1350 N N . LYS A 1 170 ? -0.819 0.530 13.199 1.00 94.69 170 LYS A N 1
ATOM 1351 C CA . LYS A 1 170 ? 0.518 0.018 12.878 1.00 94.69 170 LYS A CA 1
ATOM 1352 C C . LYS A 1 170 ? 0.545 -0.522 11.456 1.00 94.69 170 LYS A C 1
ATOM 1354 O O . LYS A 1 170 ? -0.370 -1.231 11.060 1.00 94.69 170 LYS A O 1
ATOM 1359 N N . ILE A 1 171 ? 1.605 -0.214 10.718 1.00 95.19 171 ILE A N 1
ATOM 1360 C CA . ILE A 1 171 ? 1.937 -0.864 9.452 1.00 95.19 171 ILE A CA 1
ATOM 1361 C C . ILE A 1 171 ? 3.184 -1.732 9.626 1.00 95.19 171 ILE A C 1
ATOM 1363 O O . ILE A 1 171 ? 4.158 -1.321 10.264 1.00 95.19 171 ILE A O 1
ATOM 1367 N N . THR A 1 172 ? 3.155 -2.924 9.044 1.00 95.75 172 THR A N 1
ATOM 1368 C CA . THR A 1 172 ? 4.261 -3.871 8.977 1.00 95.75 172 THR A CA 1
ATOM 1369 C C . THR A 1 172 ? 4.542 -4.206 7.519 1.00 95.75 172 THR A C 1
ATOM 1371 O O . THR A 1 172 ? 3.656 -4.617 6.778 1.00 95.75 172 THR A O 1
ATOM 1374 N N . TYR A 1 173 ? 5.795 -4.042 7.116 1.00 94.31 173 TYR A N 1
ATOM 1375 C CA . TYR A 1 173 ? 6.316 -4.540 5.853 1.00 94.31 173 TYR A CA 1
ATOM 1376 C C . TYR A 1 173 ? 6.971 -5.873 6.103 1.00 94.31 173 TYR A C 1
ATOM 1378 O O . TYR A 1 173 ? 7.941 -5.939 6.856 1.00 94.31 173 TYR A O 1
ATOM 1386 N N . GLU A 1 174 ? 6.507 -6.909 5.429 1.00 97.62 174 GLU A N 1
ATOM 1387 C CA . GLU A 1 174 ? 7.258 -8.149 5.361 1.00 97.62 174 GLU A CA 1
ATOM 1388 C C . GLU A 1 174 ? 8.498 -7.982 4.477 1.00 97.62 174 GLU A C 1
ATOM 1390 O O . GLU A 1 174 ? 8.559 -7.135 3.569 1.00 97.62 174 GLU A O 1
ATOM 1395 N N . ARG A 1 175 ? 9.502 -8.822 4.747 1.00 97.50 175 ARG A N 1
ATOM 1396 C CA . ARG A 1 175 ? 10.705 -8.910 3.922 1.00 97.50 175 ARG A CA 1
ATOM 1397 C C . ARG A 1 175 ? 10.311 -9.301 2.497 1.00 97.50 175 ARG A C 1
ATOM 1399 O O . ARG A 1 175 ? 9.599 -10.277 2.311 1.00 97.50 175 ARG A O 1
ATOM 1406 N N . ALA A 1 176 ? 10.814 -8.566 1.514 1.00 96.94 176 ALA A N 1
ATOM 1407 C CA . ALA A 1 176 ? 10.627 -8.852 0.097 1.00 96.94 176 ALA A CA 1
ATOM 1408 C C . ALA A 1 176 ? 11.950 -8.740 -0.653 1.00 96.94 176 ALA A C 1
ATOM 1410 O O . ALA A 1 176 ? 12.840 -7.979 -0.266 1.00 96.94 176 ALA A O 1
ATOM 1411 N N . LEU A 1 177 ? 12.045 -9.454 -1.768 1.00 95.31 177 LEU A N 1
ATOM 1412 C CA . LEU A 1 177 ? 13.052 -9.175 -2.780 1.00 95.31 177 LEU A CA 1
ATOM 1413 C C . LEU A 1 177 ? 12.582 -7.986 -3.617 1.00 95.31 177 LEU A C 1
ATOM 1415 O O . LEU A 1 177 ? 11.405 -7.901 -3.973 1.00 95.31 177 LEU A O 1
ATOM 1419 N N . ARG A 1 178 ? 13.497 -7.063 -3.926 1.00 94.94 178 ARG A N 1
ATOM 1420 C CA . ARG A 1 178 ? 13.193 -6.021 -4.910 1.00 94.94 178 ARG A CA 1
ATOM 1421 C C . ARG A 1 178 ? 13.029 -6.698 -6.271 1.00 94.94 178 ARG A C 1
ATOM 1423 O O . ARG A 1 178 ? 13.911 -7.478 -6.636 1.00 94.94 178 ARG A O 1
ATOM 1430 N N . PRO A 1 179 ? 11.933 -6.443 -7.002 1.00 95.00 179 PRO A N 1
ATOM 1431 C CA . PRO A 1 179 ? 11.756 -7.023 -8.321 1.00 95.00 179 PRO A CA 1
ATOM 1432 C C . PRO A 1 179 ? 12.833 -6.509 -9.277 1.00 95.00 179 PRO A C 1
ATOM 1434 O O . PRO A 1 179 ? 13.332 -5.392 -9.132 1.00 95.00 179 PRO A O 1
ATOM 1437 N N . ALA A 1 180 ? 13.178 -7.328 -10.267 1.00 94.88 180 ALA A N 1
ATOM 1438 C CA . ALA A 1 180 ? 13.987 -6.869 -11.385 1.00 94.88 180 ALA A CA 1
ATOM 1439 C C . ALA A 1 180 ? 13.218 -5.798 -12.172 1.00 94.88 180 ALA A C 1
ATOM 1441 O O . ALA A 1 180 ? 12.003 -5.915 -12.359 1.00 94.88 180 ALA A O 1
ATOM 1442 N N . LEU A 1 181 ? 13.929 -4.783 -12.658 1.00 94.44 181 LEU A N 1
ATOM 1443 C CA . LEU A 1 181 ? 13.347 -3.785 -13.545 1.00 94.44 181 LEU A CA 1
ATOM 1444 C C . LEU A 1 181 ? 12.974 -4.445 -14.878 1.00 94.44 181 LEU A C 1
ATOM 1446 O O . LEU A 1 181 ? 13.803 -5.116 -15.492 1.00 94.44 181 LEU A O 1
ATOM 1450 N N . ARG A 1 182 ? 11.726 -4.275 -15.318 1.00 95.19 182 ARG A N 1
ATOM 1451 C CA . ARG A 1 182 ? 11.228 -4.825 -16.585 1.00 95.19 182 ARG A CA 1
ATOM 1452 C C . ARG A 1 182 ? 10.361 -3.800 -17.298 1.00 95.19 182 ARG A C 1
ATOM 1454 O O . ARG A 1 182 ? 9.487 -3.202 -16.672 1.00 95.19 182 ARG A O 1
ATOM 1461 N N . LEU A 1 183 ? 10.576 -3.641 -18.601 1.00 94.38 183 LEU A N 1
ATOM 1462 C CA . LEU A 1 183 ? 9.691 -2.847 -19.452 1.00 94.38 183 LEU A CA 1
ATOM 1463 C C . LEU A 1 183 ? 8.295 -3.482 -19.503 1.00 94.38 183 LEU A C 1
ATOM 1465 O O . LEU A 1 183 ? 8.147 -4.696 -19.353 1.00 94.38 183 LEU A O 1
ATOM 1469 N N . TRP A 1 184 ? 7.272 -2.653 -19.705 1.00 92.81 184 TRP A N 1
ATOM 1470 C CA . TRP A 1 184 ? 5.882 -3.100 -19.797 1.00 92.81 184 TRP A CA 1
ATOM 1471 C C . TRP A 1 184 ? 5.646 -4.019 -21.007 1.00 92.81 184 TRP A C 1
ATOM 1473 O O . TRP A 1 184 ? 4.984 -5.043 -20.874 1.00 92.81 184 TRP A O 1
ATOM 1483 N N . ASN A 1 185 ? 6.240 -3.683 -22.157 1.00 84.62 185 ASN A N 1
ATOM 1484 C CA . ASN A 1 185 ? 6.080 -4.407 -23.427 1.00 84.62 185 ASN A CA 1
ATOM 1485 C C . ASN A 1 185 ? 7.114 -5.535 -23.641 1.00 84.62 185 ASN A C 1
ATOM 1487 O O . ASN A 1 185 ? 7.295 -5.966 -24.776 1.00 84.62 185 ASN A O 1
ATOM 1491 N N . ALA A 1 186 ? 7.831 -5.957 -22.592 1.00 60.97 186 ALA A N 1
ATOM 1492 C CA . ALA A 1 186 ? 8.888 -6.973 -22.676 1.00 60.97 186 ALA A CA 1
ATOM 1493 C C . ALA A 1 186 ? 8.451 -8.373 -22.227 1.00 60.97 186 ALA A C 1
ATOM 1495 O O . ALA A 1 186 ? 7.663 -8.503 -21.251 1.00 60.97 186 ALA A O 1
#

Sequence (186 aa):
MAIRPVNLTVSGTAISNEYAKTFSYHRDGKSQDKNLYRIPLYRMTISGRDDAGNAVQHTVRVIRFGVGWSTQTNVSYVYGLAKLQSSYIRRWLPDYSVHSARHVFKDYLIHDGADNPVREVYATAGCIDVCDDPYGFDRVNSLIIRLSGVEKALPRARQLRDIAHAGRKKITYERALRPALRLWNA

Radius of gyration: 16.75 Å; chains: 1; bounding box: 45×32×47 Å

Secondary structure (DSSP, 8-state):
-PPPPEEEEEEEEEEEEEEEEEE-B-TTS--SS--EEEEEEEEEEEEEE-TT--EEEEEEEEE--EEEEETTTTEEEEES--S-EEEE--EEETT-TTSS-EEEETTEEEEE--SSTTTSB---SS-EEE--SSSHHHHHHHHHHHHHT--TTS-HHHHHHHHHHTT-EEEEEPP-PPPPPEETT-

pLDDT: mean 88.23, std 10.41, range [52.91, 98.0]

Organism: NCBI:txid2815733